Protein AF-0000000065976411 (afdb_homodimer)

Sequence (326 aa):
ATLPPTMEDLDIRQVAGTWHSMAMAASDISLLDSETAPLRVYVQELRPTPRDNLEIILRKRENHACIEGNIMAQRTEDPAVFMVDYQGEKKISVLDTDYTHYMFFCMEAPAPGTENGMMCQYLARTLKADNEVMEKFDRALQTLPVHIRIILDLTQGKEQCRVATLPPTMEDLDIRQVAGTWHSMAMAASDISLLDSETAPLRVYVQELRPTPRDNLEIILRKRENHACIEGNIMAQRTEDPAVFMVDYQGEKKISVLDTDYTHYMFFCMEAPAPGTENGMMCQYLARTLKADNEVMEKFDRALQTLPVHIRIILDLTQGKEQCRV

Secondary structure (DSSP, 8-state):
---S---TT--GGGG-EE-EEEEEEES-GGGTSSTTSGGGEEEEEEEE-TTS-EEEEEEEEETTEEEEEEEEEEE-SSTTEEEEESSSEEEEEEEEE-SSSEEEEEEEEEETTEEEEEEEEEEESSS---HHHHHHHHHHHHTSSS---EEEE-SSS--TT--/---S---TT--TTTT-EE-EEEEEEES-GGGGSSTTSGGGEEEEEEEE-TTS-EEEEEEEEETTEEEEEEEEEEE-SSTTEEEEESSSEEEEEEEEE-SSSEEEEEEEEEETTEEEEEEEEEEESSS---HHHHHHHHHHHHTSSS---EEEE-SSS--TT--

Structure (mmCIF, N/CA/C/O backbone):
data_AF-0000000065976411-model_v1
#
loop_
_entity.id
_entity.type
_entity.pdbx_description
1 polymer Beta-lactoglobulin-2
#
loop_
_atom_site.group_PDB
_atom_site.id
_atom_site.type_symbol
_atom_site.label_atom_id
_atom_site.label_alt_id
_atom_site.label_comp_id
_atom_site.label_asym_id
_atom_site.label_entity_id
_atom_site.label_seq_id
_atom_site.pdbx_PDB_ins_code
_atom_site.Cartn_x
_atom_site.Cartn_y
_atom_site.Cartn_z
_atom_site.occupancy
_atom_site.B_iso_or_equiv
_atom_site.auth_seq_id
_atom_site.auth_comp_id
_atom_site.auth_asym_id
_atom_site.auth_atom_id
_atom_site.pdbx_PDB_model_num
ATOM 1 N N . ALA A 1 1 ? -18.391 -9.953 -9.391 1 27.97 1 ALA A N 1
ATOM 2 C CA . ALA A 1 1 ? -17.891 -10.039 -10.758 1 27.97 1 ALA A CA 1
ATOM 3 C C . ALA A 1 1 ? -16.781 -11.086 -10.867 1 27.97 1 ALA A C 1
ATOM 5 O O . ALA A 1 1 ? -15.914 -11.18 -10 1 27.97 1 ALA A O 1
ATOM 6 N N . THR A 1 2 ? -16.828 -12.164 -11.594 1 35.62 2 THR A N 1
ATOM 7 C CA . THR A 1 2 ? -15.82 -13.172 -11.883 1 35.62 2 THR A CA 1
ATOM 8 C C . THR A 1 2 ? -14.578 -12.531 -12.5 1 35.62 2 THR A C 1
ATOM 10 O O . THR A 1 2 ? -14.688 -11.578 -13.266 1 35.62 2 THR A O 1
ATOM 13 N N . LEU A 1 3 ? -13.344 -12.734 -11.953 1 43.91 3 LEU A N 1
ATOM 14 C CA . LEU A 1 3 ? -12.07 -12.289 -12.508 1 43.91 3 LEU A CA 1
ATOM 15 C C . LEU A 1 3 ? -12.062 -12.43 -14.023 1 43.91 3 LEU A C 1
ATOM 17 O O . LEU A 1 3 ? -12.602 -13.398 -14.57 1 43.91 3 LEU A O 1
ATOM 21 N N . PRO A 1 4 ? -12.07 -11.445 -14.695 1 45.75 4 PRO A N 1
ATOM 22 C CA . PRO A 1 4 ? -12 -11.609 -16.156 1 45.75 4 PRO A CA 1
ATOM 23 C C . PRO A 1 4 ? -11.242 -12.867 -16.578 1 45.75 4 PRO A C 1
ATOM 25 O O . PRO A 1 4 ? -10.391 -13.352 -15.828 1 45.75 4 PRO A O 1
ATOM 28 N N . PRO A 1 5 ? -11.75 -13.516 -17.5 1 50.19 5 PRO A N 1
ATOM 29 C CA . PRO A 1 5 ? -11.289 -14.82 -17.969 1 50.19 5 PRO A CA 1
ATOM 30 C C . PRO A 1 5 ? -9.766 -14.906 -18.062 1 50.19 5 PRO A C 1
ATOM 32 O O . PRO A 1 5 ? -9.117 -13.984 -18.562 1 50.19 5 PRO A O 1
ATOM 35 N N . THR A 1 6 ? -9.164 -15.641 -16.984 1 54.12 6 THR A N 1
ATOM 36 C CA . THR A 1 6 ? -7.836 -16.234 -16.906 1 54.12 6 THR A CA 1
ATOM 37 C C . THR A 1 6 ? -7.375 -16.688 -18.281 1 54.12 6 THR A C 1
ATOM 39 O O . THR A 1 6 ? -8.195 -16.984 -19.156 1 54.12 6 THR A O 1
ATOM 42 N N . MET A 1 7 ? -6.258 -16.484 -18.5 1 65.75 7 MET A N 1
ATOM 43 C CA . MET A 1 7 ? -5.691 -16.938 -19.766 1 65.75 7 MET A CA 1
ATOM 44 C C . MET A 1 7 ? -6.168 -18.344 -20.094 1 65.75 7 MET A C 1
ATOM 46 O O . MET A 1 7 ? -6.094 -19.25 -19.266 1 65.75 7 MET A O 1
ATOM 50 N N . GLU A 1 8 ? -7.184 -18.594 -20.875 1 66 8 GLU A N 1
ATOM 51 C CA . GLU A 1 8 ? -7.863 -19.828 -21.25 1 66 8 GLU A CA 1
ATOM 52 C C . GLU A 1 8 ? -6.867 -20.953 -21.484 1 66 8 GLU A C 1
ATOM 54 O O . GLU A 1 8 ? -7.172 -22.125 -21.234 1 66 8 GLU A O 1
ATOM 59 N N . ASP A 1 9 ? -5.629 -20.688 -21.719 1 83.12 9 ASP A N 1
ATOM 60 C CA . ASP A 1 9 ? -4.762 -21.812 -22.062 1 83.12 9 ASP A CA 1
ATOM 61 C C . ASP A 1 9 ? -3.355 -21.625 -21.5 1 83.12 9 ASP A C 1
ATOM 63 O O . ASP A 1 9 ? -2.369 -21.703 -22.234 1 83.12 9 ASP A O 1
ATOM 67 N N . LEU A 1 10 ? -3.369 -21.625 -20.156 1 90.62 10 LEU A N 1
ATOM 68 C CA . LEU A 1 10 ? -2.068 -21.453 -19.531 1 90.62 10 LEU A CA 1
ATOM 69 C C . LEU A 1 10 ? -1.207 -22.688 -19.688 1 90.62 10 LEU A C 1
ATOM 71 O O . LEU A 1 10 ? -1.667 -23.812 -19.422 1 90.62 10 LEU A O 1
ATOM 75 N N . ASP A 1 11 ? -0.04 -22.609 -20.219 1 93 11 ASP A N 1
ATOM 76 C CA . ASP A 1 11 ? 0.965 -23.656 -20.266 1 93 11 ASP A CA 1
ATOM 77 C C . ASP A 1 11 ? 1.881 -23.594 -19.047 1 93 11 ASP A C 1
ATOM 79 O O . ASP A 1 11 ? 2.811 -22.781 -19 1 93 11 ASP A O 1
ATOM 83 N N . ILE A 1 12 ? 1.707 -24.438 -18.062 1 92.25 12 ILE A N 1
ATOM 84 C CA . ILE A 1 12 ? 2.385 -24.375 -16.781 1 92.25 12 ILE A CA 1
ATOM 85 C C . ILE A 1 12 ? 3.877 -24.641 -16.969 1 92.25 12 ILE A C 1
ATOM 87 O O . ILE A 1 12 ? 4.695 -24.219 -16.141 1 92.25 12 ILE A O 1
ATOM 91 N N . ARG A 1 13 ? 4.242 -25.359 -18.062 1 93.94 13 ARG A N 1
ATOM 92 C CA . ARG A 1 13 ? 5.656 -25.625 -18.328 1 93.94 13 ARG A CA 1
ATOM 93 C C . ARG A 1 13 ? 6.398 -24.328 -18.672 1 93.94 13 ARG A C 1
ATOM 95 O O . ARG A 1 13 ? 7.582 -24.188 -18.359 1 93.94 13 ARG A O 1
ATOM 102 N N . GLN A 1 14 ? 5.695 -23.422 -19.219 1 95.19 14 GLN A N 1
ATOM 103 C CA . GLN A 1 14 ? 6.328 -22.188 -19.672 1 95.19 14 GLN A CA 1
ATOM 104 C C . GLN A 1 14 ? 6.516 -21.203 -18.516 1 95.19 14 GLN A C 1
ATOM 106 O O . GLN A 1 14 ? 7.281 -20.234 -18.625 1 95.19 14 GLN A O 1
ATOM 111 N N . VAL A 1 15 ? 5.816 -21.391 -17.422 1 95.44 15 VAL A N 1
ATOM 112 C CA . VAL A 1 15 ? 5.961 -20.453 -16.312 1 95.44 15 VAL A CA 1
ATOM 113 C C . VAL A 1 15 ? 7.062 -20.938 -15.375 1 95.44 15 VAL A C 1
ATOM 115 O O . VAL A 1 15 ? 7.422 -20.234 -14.422 1 95.44 15 VAL A O 1
ATOM 118 N N . ALA A 1 16 ? 7.598 -22.031 -15.672 1 97.19 16 ALA A N 1
ATOM 119 C CA . ALA A 1 16 ? 8.648 -22.594 -14.828 1 97.19 16 ALA A CA 1
ATOM 120 C C . ALA A 1 16 ? 9.859 -21.672 -14.758 1 97.19 16 ALA A C 1
ATOM 122 O O . ALA A 1 16 ? 10.219 -21.031 -15.758 1 97.19 16 ALA A O 1
ATOM 123 N N . GLY A 1 17 ? 10.539 -21.734 -13.555 1 97.5 17 GLY A N 1
ATOM 124 C CA . GLY A 1 17 ? 11.805 -21.031 -13.414 1 97.5 17 GLY A CA 1
ATOM 125 C C . GLY A 1 17 ? 11.727 -19.859 -12.438 1 97.5 17 GLY A C 1
ATOM 126 O O . GLY A 1 17 ? 10.82 -19.812 -11.594 1 97.5 17 GLY A O 1
ATOM 127 N N . THR A 1 18 ? 12.719 -19.016 -12.508 1 97.25 18 THR A N 1
ATOM 128 C CA . THR A 1 18 ? 12.906 -17.938 -11.547 1 97.25 18 THR A CA 1
ATOM 129 C C . THR A 1 18 ? 12.016 -16.75 -11.898 1 97.25 18 THR A C 1
ATOM 131 O O . THR A 1 18 ? 11.883 -16.391 -13.07 1 97.25 18 THR A O 1
ATOM 134 N N . TRP A 1 19 ? 11.438 -16.219 -10.914 1 97.12 19 TRP A N 1
ATOM 135 C CA . TRP A 1 19 ? 10.641 -14.992 -11.023 1 97.12 19 TRP A CA 1
ATOM 136 C C . TRP A 1 19 ? 11 -14.016 -9.906 1 97.12 19 TRP A C 1
ATOM 138 O O . TRP A 1 19 ? 11.625 -14.391 -8.914 1 97.12 19 TRP A O 1
ATOM 148 N N . HIS A 1 20 ? 10.625 -12.75 -10.125 1 95.88 20 HIS A N 1
ATOM 149 C CA . HIS A 1 20 ? 10.812 -11.695 -9.141 1 95.88 20 HIS A CA 1
ATOM 150 C C . HIS A 1 20 ? 9.531 -10.891 -8.938 1 95.88 20 HIS A C 1
ATOM 152 O O . HIS A 1 20 ? 8.906 -10.469 -9.914 1 95.88 20 HIS A O 1
ATOM 158 N N . SER A 1 21 ? 9.18 -10.711 -7.688 1 95.88 21 SER A N 1
ATOM 159 C CA . SER A 1 21 ? 8.016 -9.883 -7.391 1 95.88 21 SER A CA 1
ATOM 160 C C . SER A 1 21 ? 8.32 -8.406 -7.617 1 95.88 21 SER A C 1
ATOM 162 O O . SER A 1 21 ? 9.203 -7.836 -6.965 1 95.88 21 SER A O 1
ATOM 164 N N . MET A 1 22 ? 7.551 -7.789 -8.539 1 95.56 22 MET A N 1
ATOM 165 C CA . MET A 1 22 ? 7.852 -6.41 -8.914 1 95.56 22 MET A CA 1
ATOM 166 C C . MET A 1 22 ? 6.801 -5.453 -8.352 1 95.56 22 MET A C 1
ATOM 168 O O . MET A 1 22 ? 7.055 -4.254 -8.219 1 95.56 22 MET A O 1
ATOM 172 N N . ALA A 1 23 ? 5.633 -5.93 -8.109 1 95.69 23 ALA A N 1
ATOM 173 C CA . ALA A 1 23 ? 4.551 -5.156 -7.508 1 95.69 23 ALA A CA 1
ATOM 174 C C . ALA A 1 23 ? 3.541 -6.074 -6.82 1 95.69 23 ALA A C 1
ATOM 176 O O . ALA A 1 23 ? 3.439 -7.258 -7.152 1 95.69 23 ALA A O 1
ATOM 177 N N . MET A 1 24 ? 2.787 -5.559 -5.863 1 96.38 24 MET A N 1
ATOM 178 C CA . MET A 1 24 ? 1.698 -6.258 -5.188 1 96.38 24 MET A CA 1
ATOM 179 C C . MET A 1 24 ? 0.491 -5.348 -5.008 1 96.38 24 MET A C 1
ATOM 181 O O . MET A 1 24 ? 0.621 -4.121 -5.051 1 96.38 24 MET A O 1
ATOM 185 N N . ALA A 1 25 ? -0.601 -5.961 -4.895 1 95.75 25 ALA A N 1
ATOM 186 C CA . ALA A 1 25 ? -1.847 -5.234 -4.66 1 95.75 25 ALA A CA 1
ATOM 187 C C . ALA A 1 25 ? -2.801 -6.047 -3.791 1 95.75 25 ALA A C 1
ATOM 189 O O . ALA A 1 25 ? -2.754 -7.281 -3.789 1 95.75 25 ALA A O 1
ATOM 190 N N . ALA A 1 26 ? -3.619 -5.371 -3.023 1 93.94 26 ALA A N 1
ATOM 191 C CA . ALA A 1 26 ? -4.57 -6.082 -2.172 1 93.94 26 ALA A CA 1
ATOM 192 C C . ALA A 1 26 ? -5.84 -5.262 -1.964 1 93.94 26 ALA A C 1
ATOM 194 O O . ALA A 1 26 ? -5.828 -4.035 -2.121 1 93.94 26 ALA A O 1
ATOM 195 N N . SER A 1 27 ? -6.828 -6.008 -1.59 1 91.56 27 SER A N 1
ATOM 196 C CA . SER A 1 27 ? -8.133 -5.379 -1.409 1 91.56 27 SER A CA 1
ATOM 197 C C . SER A 1 27 ? -8.297 -4.844 0.008 1 91.56 27 SER A C 1
ATOM 199 O O . SER A 1 27 ? -9.219 -4.074 0.284 1 91.56 27 SER A O 1
ATOM 201 N N . ASP A 1 28 ? -7.387 -5.285 0.859 1 89.12 28 ASP A N 1
ATOM 202 C CA . ASP A 1 28 ? -7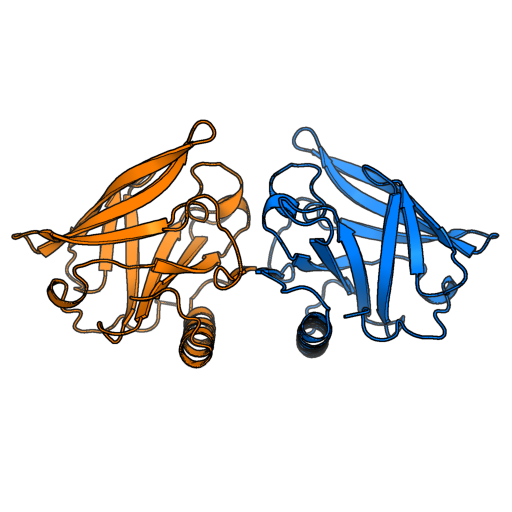.535 -4.871 2.252 1 89.12 28 ASP A CA 1
ATOM 203 C C . ASP A 1 28 ? -6.176 -4.793 2.947 1 89.12 28 ASP A C 1
ATOM 205 O O . ASP A 1 28 ? -5.297 -5.621 2.699 1 89.12 28 ASP A O 1
ATOM 209 N N . ILE A 1 29 ? -6.02 -3.902 3.838 1 86 29 ILE A N 1
ATOM 210 C CA . ILE A 1 29 ? -4.758 -3.633 4.52 1 86 29 ILE A CA 1
ATOM 211 C C . ILE A 1 29 ? -4.422 -4.789 5.457 1 86 29 ILE A C 1
ATOM 213 O O . ILE A 1 29 ? -3.262 -4.98 5.828 1 86 29 ILE A O 1
ATOM 217 N N . SER A 1 30 ? -5.434 -5.547 5.93 1 84.56 30 SER A N 1
ATOM 218 C CA . SER A 1 30 ? -5.199 -6.684 6.809 1 84.56 30 SER A CA 1
ATOM 219 C C . SER A 1 30 ? -4.312 -7.73 6.141 1 84.56 30 SER A C 1
ATOM 221 O O . SER A 1 30 ? -3.709 -8.562 6.816 1 84.56 30 SER A O 1
ATOM 223 N N . LEU A 1 31 ? -4.211 -7.645 4.863 1 88.31 31 LEU A N 1
ATOM 224 C CA . LEU A 1 31 ? -3.4 -8.594 4.117 1 88.31 31 LEU A CA 1
ATOM 225 C C . LEU A 1 31 ? -1.931 -8.188 4.133 1 88.31 31 LEU A C 1
ATOM 227 O O . LEU A 1 31 ? -1.103 -8.805 3.459 1 88.31 31 LEU A O 1
ATOM 231 N N . LEU A 1 32 ? -1.618 -7.238 4.984 1 86.56 32 LEU A N 1
ATOM 232 C CA . LEU A 1 32 ? -0.251 -6.754 5.141 1 86.56 32 LEU A CA 1
ATOM 233 C C . LEU A 1 32 ? 0.144 -6.703 6.613 1 86.56 32 LEU A C 1
ATOM 235 O O . LEU A 1 32 ? 1.322 -6.543 6.938 1 86.56 32 LEU A O 1
ATOM 239 N N . ASP A 1 33 ? -0.704 -6.938 7.531 1 82.5 33 ASP A N 1
ATOM 240 C CA . ASP A 1 33 ? -0.549 -6.582 8.938 1 82.5 33 ASP A CA 1
ATOM 241 C C . ASP A 1 33 ? 0.368 -7.57 9.656 1 82.5 33 ASP A C 1
ATOM 243 O O . ASP A 1 33 ? 1.08 -7.195 10.594 1 82.5 33 ASP A O 1
ATOM 247 N N . SER A 1 34 ? 0.34 -8.727 9.273 1 80.19 34 SER A N 1
ATOM 248 C CA . SER A 1 34 ? 1.148 -9.711 9.992 1 80.19 34 SER A CA 1
ATOM 249 C C . SER A 1 34 ? 2.363 -10.133 9.172 1 80.19 34 SER A C 1
ATOM 251 O O . SER A 1 34 ? 2.389 -9.945 7.949 1 80.19 34 SER A O 1
ATOM 253 N N . GLU A 1 35 ? 3.281 -10.625 9.836 1 77.31 35 GLU A N 1
ATOM 254 C CA . GLU A 1 35 ? 4.496 -11.086 9.18 1 77.31 35 GLU A CA 1
ATOM 255 C C . GLU A 1 35 ? 4.195 -12.203 8.18 1 77.31 35 GLU A C 1
ATOM 257 O O . GLU A 1 35 ? 4.953 -12.422 7.238 1 77.31 35 GLU A O 1
ATOM 262 N N . THR A 1 36 ? 3.068 -12.867 8.43 1 78.44 36 THR A N 1
ATOM 263 C CA . THR A 1 36 ? 2.736 -14.008 7.578 1 78.44 36 THR A CA 1
ATOM 264 C C . THR A 1 36 ? 1.662 -13.625 6.566 1 78.44 36 THR A C 1
ATOM 266 O O . THR A 1 36 ? 1.087 -14.492 5.906 1 78.44 36 THR A O 1
ATOM 269 N N . ALA A 1 37 ? 1.457 -12.328 6.52 1 86.25 37 ALA A N 1
ATOM 270 C CA . ALA A 1 37 ? 0.408 -11.852 5.625 1 86.25 37 ALA A CA 1
ATOM 271 C C . ALA A 1 37 ? 0.8 -12.047 4.164 1 86.25 37 ALA A C 1
ATOM 273 O O . ALA A 1 37 ? 1.986 -12.039 3.828 1 86.25 37 ALA A O 1
ATOM 274 N N . PRO A 1 38 ? -0.183 -12.188 3.275 1 88.19 38 PRO A N 1
ATOM 275 C CA . PRO A 1 38 ? 0.049 -12.516 1.867 1 88.19 38 PRO A CA 1
ATOM 276 C C . PRO A 1 38 ? 0.9 -11.469 1.15 1 88.19 38 PRO A C 1
ATOM 278 O O . PRO A 1 38 ? 1.613 -11.797 0.198 1 88.19 38 PRO A O 1
ATOM 281 N N . LEU A 1 39 ? 0.868 -10.234 1.616 1 90.69 39 LEU A N 1
ATOM 282 C CA . LEU A 1 39 ? 1.61 -9.172 0.947 1 90.69 39 LEU A CA 1
ATOM 283 C C . LEU A 1 39 ? 3.062 -9.141 1.412 1 90.69 39 LEU A C 1
ATOM 285 O O . LEU A 1 39 ? 3.832 -8.266 1.01 1 90.69 39 LEU A O 1
ATOM 289 N N . ARG A 1 40 ? 3.391 -10.125 2.211 1 88.56 40 ARG A N 1
ATOM 290 C CA . ARG A 1 40 ? 4.758 -10.172 2.721 1 88.56 40 ARG A CA 1
ATOM 291 C C . ARG A 1 40 ? 5.492 -11.398 2.195 1 88.56 40 ARG A C 1
ATOM 293 O O . ARG A 1 40 ? 6.523 -11.789 2.744 1 88.56 40 ARG A O 1
ATOM 300 N N . VAL A 1 41 ? 4.902 -11.992 1.206 1 91 41 VAL A N 1
ATOM 301 C CA . VAL A 1 41 ? 5.516 -13.164 0.593 1 91 41 VAL A CA 1
ATOM 302 C C . VAL A 1 41 ? 5.93 -12.844 -0.841 1 91 41 VAL A C 1
ATOM 304 O O . VAL A 1 41 ? 5.176 -12.211 -1.585 1 91 41 VAL A O 1
ATOM 307 N N . TYR A 1 42 ? 7.129 -13.344 -1.181 1 94.25 42 TYR A N 1
ATOM 308 C CA . TYR A 1 42 ? 7.672 -13.062 -2.506 1 94.25 42 TYR A CA 1
ATOM 309 C C . TYR A 1 42 ? 7.941 -14.352 -3.27 1 94.25 42 TYR A C 1
ATOM 311 O O . TYR A 1 42 ? 8.602 -15.258 -2.756 1 94.25 42 TYR A O 1
ATOM 319 N N . VAL A 1 43 ? 7.457 -14.383 -4.469 1 95.94 43 VAL A N 1
ATOM 320 C CA . VAL A 1 43 ? 7.684 -15.562 -5.293 1 95.94 43 VAL A CA 1
ATOM 321 C C . VAL A 1 43 ? 9.109 -15.547 -5.836 1 95.94 43 VAL A C 1
ATOM 323 O O . VAL A 1 43 ? 9.594 -14.516 -6.309 1 95.94 43 VAL A O 1
ATOM 326 N N . GLN A 1 44 ? 9.75 -16.688 -5.75 1 96.56 44 GLN A N 1
ATOM 327 C CA . GLN A 1 44 ? 11.125 -16.812 -6.215 1 96.56 44 GLN A CA 1
ATOM 328 C C . GLN A 1 44 ? 11.219 -17.734 -7.426 1 96.56 44 GLN A C 1
ATOM 330 O O . GLN A 1 44 ? 12.016 -17.5 -8.336 1 96.56 44 GLN A O 1
ATOM 335 N N . GLU A 1 45 ? 10.422 -18.75 -7.34 1 97.81 45 GLU A N 1
ATOM 336 C CA . GLU A 1 45 ? 10.508 -19.75 -8.398 1 97.81 45 GLU A CA 1
ATOM 337 C C . GLU A 1 45 ? 9.219 -20.547 -8.516 1 97.81 45 GLU A C 1
ATOM 339 O O . GLU A 1 45 ? 8.57 -20.844 -7.504 1 97.81 45 GLU A O 1
ATOM 344 N N . LEU A 1 46 ? 8.883 -20.906 -9.727 1 97.81 46 LEU A N 1
ATOM 345 C CA . LEU A 1 46 ? 7.766 -21.797 -10 1 97.81 46 LEU A CA 1
ATOM 346 C C . LEU A 1 46 ? 8.25 -23.125 -10.594 1 97.81 46 LEU A C 1
ATOM 348 O O . LEU A 1 46 ? 9.016 -23.125 -11.562 1 97.81 46 LEU A O 1
ATOM 352 N N . ARG A 1 47 ? 7.789 -24.219 -10.008 1 97.62 47 ARG A N 1
ATOM 353 C CA . ARG A 1 47 ? 8.211 -25.547 -10.43 1 97.62 47 ARG A CA 1
ATOM 354 C C . ARG A 1 47 ? 7.004 -26.422 -10.75 1 97.62 47 ARG A C 1
ATOM 356 O O . ARG A 1 47 ? 6.367 -26.969 -9.844 1 97.62 47 ARG A O 1
ATOM 363 N N . PRO A 1 48 ? 6.715 -26.594 -12.016 1 96.62 48 PRO A N 1
ATOM 364 C CA . PRO A 1 48 ? 5.652 -27.531 -12.367 1 96.62 48 PRO A CA 1
ATOM 365 C C . PRO A 1 48 ? 5.996 -28.984 -12 1 96.62 48 PRO A C 1
ATOM 367 O O . PRO A 1 48 ? 7.16 -29.375 -12.094 1 96.62 48 PRO A O 1
ATOM 370 N N . THR A 1 49 ? 4.969 -29.672 -11.578 1 95.56 49 THR A N 1
ATOM 371 C CA . THR A 1 49 ? 5.156 -31.094 -11.266 1 95.56 49 THR A CA 1
ATOM 372 C C . THR A 1 49 ? 4.648 -31.969 -12.414 1 95.56 49 THR A C 1
ATOM 374 O O . THR A 1 49 ? 3.918 -31.484 -13.281 1 95.56 49 THR A O 1
ATOM 377 N N . PRO A 1 50 ? 5.016 -33.281 -12.445 1 93.25 50 PRO A N 1
ATOM 378 C CA . PRO A 1 50 ? 4.527 -34.188 -13.484 1 93.25 50 PRO A CA 1
ATOM 379 C C . PRO A 1 50 ? 3.006 -34.312 -13.5 1 93.25 50 PRO A C 1
ATOM 381 O O . PRO A 1 50 ? 2.418 -34.625 -14.539 1 93.25 50 PRO A O 1
ATOM 384 N N . ARG A 1 51 ? 2.268 -34.094 -12.406 1 93.44 51 ARG A N 1
ATOM 385 C CA . ARG A 1 51 ? 0.814 -34.188 -12.328 1 93.44 51 ARG A CA 1
ATOM 386 C C . ARG A 1 51 ? 0.165 -32.812 -12.633 1 93.44 51 ARG A C 1
ATOM 388 O O . ARG A 1 51 ? -1 -32.594 -12.289 1 93.44 51 ARG A O 1
ATOM 395 N N . ASP A 1 52 ? 0.953 -31.797 -13.133 1 91.5 52 ASP A N 1
ATOM 396 C CA . ASP A 1 52 ? 0.519 -30.469 -13.594 1 91.5 52 ASP A CA 1
ATOM 397 C C . ASP A 1 52 ? 0.126 -29.578 -12.414 1 91.5 52 ASP A C 1
ATOM 399 O O . ASP A 1 52 ? -0.676 -28.656 -12.57 1 91.5 52 ASP A O 1
ATOM 403 N N . ASN A 1 53 ? 0.64 -29.969 -11.242 1 95.31 53 ASN A N 1
ATOM 404 C CA . ASN A 1 53 ? 0.622 -29.016 -10.133 1 95.31 53 ASN A CA 1
ATOM 405 C C . ASN A 1 53 ? 1.76 -28 -10.242 1 95.31 53 ASN A C 1
ATOM 407 O O . ASN A 1 53 ? 2.609 -28.109 -11.133 1 95.31 53 ASN A O 1
ATOM 411 N N . LEU A 1 54 ? 1.667 -27.016 -9.414 1 96.19 54 LEU A N 1
ATOM 412 C CA . LEU A 1 54 ? 2.691 -25.969 -9.422 1 96.19 54 LEU A CA 1
ATOM 413 C C . LEU A 1 54 ? 3.268 -25.766 -8.023 1 96.19 54 LEU A C 1
ATOM 415 O O . LEU A 1 54 ? 2.578 -25.281 -7.129 1 96.19 54 LEU A O 1
ATOM 419 N N . GLU A 1 55 ? 4.5 -26.188 -7.848 1 96.75 55 GLU A N 1
ATOM 420 C CA . GLU A 1 55 ? 5.211 -25.844 -6.617 1 96.75 55 GLU A CA 1
ATOM 421 C C . GLU A 1 55 ? 5.734 -24.422 -6.656 1 96.75 55 GLU A C 1
ATOM 423 O O . GLU A 1 55 ? 6.461 -24.047 -7.574 1 96.75 55 GLU A O 1
ATOM 428 N N . ILE A 1 56 ? 5.406 -23.656 -5.664 1 96.81 56 ILE A N 1
ATOM 429 C CA . ILE A 1 56 ? 5.809 -22.25 -5.574 1 96.81 56 ILE A CA 1
ATOM 430 C C . ILE A 1 56 ? 6.867 -22.094 -4.488 1 96.81 56 ILE A C 1
ATOM 432 O O . ILE A 1 56 ? 6.594 -22.312 -3.307 1 96.81 56 ILE A O 1
ATOM 436 N N . ILE A 1 57 ? 8.016 -21.719 -4.941 1 96.88 57 ILE A N 1
ATOM 437 C CA . ILE A 1 57 ? 9.086 -21.391 -3.998 1 96.88 57 ILE A CA 1
ATOM 438 C C . ILE A 1 57 ? 9.023 -19.891 -3.658 1 96.88 57 ILE A C 1
ATOM 440 O O . ILE A 1 57 ? 9.031 -19.047 -4.551 1 96.88 57 ILE A O 1
ATOM 444 N N . LEU A 1 58 ? 8.938 -19.641 -2.395 1 94.12 58 LEU A N 1
ATOM 445 C CA . LEU A 1 58 ? 8.758 -18.25 -2.016 1 94.12 58 LEU A CA 1
ATOM 446 C C . LEU A 1 58 ? 9.656 -17.875 -0.838 1 94.12 58 LEU A C 1
ATOM 448 O O . LEU A 1 58 ? 10.242 -18.766 -0.202 1 94.12 58 LEU A O 1
ATOM 452 N N . ARG A 1 59 ? 9.789 -16.594 -0.672 1 93.44 59 ARG A N 1
ATOM 453 C CA . ARG A 1 59 ? 10.523 -16.047 0.462 1 93.44 59 ARG A CA 1
ATOM 454 C C . ARG A 1 59 ? 9.617 -15.18 1.331 1 93.44 59 ARG A C 1
ATOM 456 O O . ARG A 1 59 ? 8.75 -14.461 0.817 1 93.44 59 ARG A O 1
ATOM 463 N N . LYS A 1 60 ? 9.82 -15.266 2.562 1 90.56 60 LYS A N 1
ATOM 464 C CA . LYS A 1 60 ? 9.07 -14.469 3.529 1 90.56 60 LYS A CA 1
ATOM 465 C C . LYS A 1 60 ? 9.93 -14.125 4.746 1 90.56 60 LYS A C 1
ATOM 467 O O . LYS A 1 60 ? 11 -14.703 4.934 1 90.56 60 LYS A O 1
ATOM 472 N N . ARG A 1 61 ? 9.492 -13.266 5.449 1 85.75 61 ARG A N 1
ATOM 473 C CA . ARG A 1 61 ? 10.156 -12.914 6.703 1 85.75 61 ARG A CA 1
ATOM 474 C C . ARG A 1 61 ? 9.562 -13.703 7.871 1 85.75 61 ARG A C 1
ATOM 476 O O . ARG A 1 61 ? 8.344 -13.797 8 1 85.75 61 ARG A O 1
ATOM 483 N N . GLU A 1 62 ? 10.422 -14.328 8.602 1 84.88 62 GLU A N 1
ATOM 484 C CA . GLU A 1 62 ? 10.062 -15.031 9.828 1 84.88 62 GLU A CA 1
ATOM 485 C C . GLU A 1 62 ? 11.141 -14.859 10.898 1 84.88 62 GLU A C 1
ATOM 487 O O . GLU A 1 62 ? 12.32 -15.117 10.648 1 84.88 62 GLU A O 1
ATOM 492 N N . ASN A 1 63 ? 10.68 -14.438 12.062 1 83.75 63 ASN A N 1
ATOM 493 C CA . ASN A 1 63 ? 11.578 -14.227 13.188 1 83.75 63 ASN A CA 1
ATOM 494 C C . ASN A 1 63 ? 12.758 -13.336 12.805 1 83.75 63 ASN A C 1
ATOM 496 O O . ASN A 1 63 ? 13.914 -13.703 13.023 1 83.75 63 ASN A O 1
ATOM 500 N N . HIS A 1 64 ? 12.5 -12.336 12.039 1 79.5 64 HIS A N 1
ATOM 501 C CA . HIS A 1 64 ? 13.453 -11.289 11.68 1 79.5 64 HIS A CA 1
ATOM 502 C C . HIS A 1 64 ? 14.492 -11.805 10.695 1 79.5 64 HIS A C 1
ATOM 504 O O . HIS A 1 64 ? 15.594 -11.25 10.602 1 79.5 64 HIS A O 1
ATOM 510 N N . ALA A 1 65 ? 14.18 -12.875 10.031 1 86.94 65 ALA A N 1
ATOM 511 C CA . ALA A 1 65 ? 15.039 -13.391 8.977 1 86.94 65 ALA A CA 1
ATOM 512 C C . ALA A 1 65 ? 14.234 -13.719 7.719 1 86.94 65 ALA A C 1
ATOM 514 O O . ALA A 1 65 ? 13.039 -14 7.797 1 86.94 65 ALA A O 1
ATOM 515 N N . CYS A 1 66 ? 14.891 -13.586 6.648 1 90.06 66 CYS A N 1
ATOM 516 C CA . CYS A 1 66 ? 14.266 -14.008 5.398 1 90.06 66 CYS A CA 1
ATOM 517 C C . CYS A 1 66 ? 14.453 -15.508 5.18 1 90.06 66 CYS A C 1
ATOM 519 O O . CYS A 1 66 ? 15.578 -15.992 5.113 1 90.06 66 CYS A O 1
ATOM 521 N N . ILE A 1 67 ? 13.406 -16.203 5.051 1 92.81 67 ILE A N 1
ATOM 522 C CA . ILE A 1 67 ? 13.492 -17.641 4.871 1 92.81 67 ILE A CA 1
ATOM 523 C C . ILE A 1 67 ? 12.805 -18.047 3.568 1 92.81 67 ILE A C 1
ATOM 525 O O . ILE A 1 67 ? 11.953 -17.328 3.055 1 92.81 67 ILE A O 1
ATOM 529 N N . GLU A 1 68 ? 13.227 -19.188 3.131 1 93.38 68 GLU A N 1
ATOM 530 C CA . GLU A 1 68 ? 12.609 -19.781 1.946 1 93.38 68 GLU A CA 1
ATOM 531 C C . GLU A 1 68 ? 11.523 -20.781 2.332 1 93.38 68 GLU A C 1
ATOM 533 O O . GLU A 1 68 ? 11.688 -21.547 3.287 1 93.38 68 GLU A O 1
ATOM 538 N N . GLY A 1 69 ? 10.469 -20.719 1.669 1 92 69 GLY A N 1
ATOM 539 C CA . GLY A 1 69 ? 9.383 -21.672 1.835 1 92 69 GLY A CA 1
ATOM 540 C C . GLY A 1 69 ? 8.797 -22.141 0.519 1 92 69 GLY A C 1
ATOM 541 O O . GLY A 1 69 ? 9.281 -21.766 -0.552 1 92 69 GLY A O 1
ATOM 542 N N . ASN A 1 70 ? 7.91 -23.125 0.645 1 93.75 70 ASN A N 1
ATOM 543 C CA . ASN A 1 70 ? 7.227 -23.609 -0.552 1 93.75 70 ASN A CA 1
ATOM 544 C C . ASN A 1 70 ? 5.75 -23.891 -0.283 1 93.75 70 ASN A C 1
ATOM 546 O O . ASN A 1 70 ? 5.375 -24.234 0.836 1 93.75 70 ASN A O 1
ATOM 550 N N . ILE A 1 71 ? 5.016 -23.656 -1.277 1 93.69 71 ILE A N 1
ATOM 551 C CA . ILE A 1 71 ? 3.592 -23.984 -1.268 1 93.69 71 ILE A CA 1
ATOM 552 C C . ILE A 1 71 ? 3.227 -24.734 -2.539 1 93.69 71 ILE A C 1
ATOM 554 O O . ILE A 1 71 ? 3.75 -24.453 -3.615 1 93.69 71 ILE A O 1
ATOM 558 N N . MET A 1 72 ? 2.34 -25.75 -2.359 1 96.25 72 MET A N 1
ATOM 559 C CA . MET A 1 72 ? 1.889 -26.531 -3.512 1 96.25 72 MET A CA 1
ATOM 560 C C . MET A 1 72 ? 0.544 -26.016 -4.02 1 96.25 72 MET A C 1
ATOM 562 O O . MET A 1 72 ? -0.429 -25.969 -3.266 1 96.25 72 MET A O 1
ATOM 566 N N . ALA A 1 73 ? 0.511 -25.594 -5.246 1 96.19 73 ALA A N 1
ATOM 567 C CA . ALA A 1 73 ? -0.718 -25.203 -5.934 1 96.19 73 ALA A CA 1
ATOM 568 C C . ALA A 1 73 ? -1.243 -26.344 -6.805 1 96.19 73 ALA A C 1
ATOM 570 O O . ALA A 1 73 ? -0.623 -26.703 -7.812 1 96.19 73 ALA A O 1
ATOM 571 N N . GLN A 1 74 ? -2.402 -26.812 -6.48 1 96.81 74 GLN A N 1
ATOM 572 C CA . GLN A 1 74 ? -2.986 -27.953 -7.184 1 96.81 74 GLN A CA 1
ATOM 573 C C . GLN A 1 74 ? -3.793 -27.5 -8.398 1 96.81 74 GLN A C 1
ATOM 575 O O . GLN A 1 74 ? -4.598 -26.578 -8.297 1 96.81 74 GLN A O 1
ATOM 580 N N . ARG A 1 75 ? -3.602 -28.219 -9.438 1 94.5 75 ARG A N 1
ATOM 581 C CA . ARG A 1 75 ? -4.312 -27.891 -10.672 1 94.5 75 ARG A CA 1
ATOM 582 C C . ARG A 1 75 ? -5.816 -28.078 -10.5 1 94.5 75 ARG A C 1
ATOM 584 O O . ARG A 1 75 ? -6.262 -28.906 -9.711 1 94.5 75 ARG A O 1
ATOM 591 N N . THR A 1 76 ? -6.559 -27.281 -11.219 1 94.44 76 THR A N 1
ATOM 592 C CA . THR A 1 76 ? -8.008 -27.422 -11.32 1 94.44 76 THR A CA 1
ATOM 593 C C . THR A 1 76 ? -8.43 -27.688 -12.758 1 94.44 76 THR A C 1
ATOM 595 O O . THR A 1 76 ? -7.586 -27.953 -13.617 1 94.44 76 THR A O 1
ATOM 598 N N . GLU A 1 77 ? -9.758 -27.75 -12.969 1 91.81 77 GLU A N 1
ATOM 599 C CA . GLU A 1 77 ? -10.273 -27.922 -14.328 1 91.81 77 GLU A CA 1
ATOM 600 C C . GLU A 1 77 ? -9.867 -26.766 -15.219 1 91.81 77 GLU A C 1
ATOM 602 O O . GLU A 1 77 ? -9.719 -26.922 -16.438 1 91.81 77 GLU A O 1
ATOM 607 N N . ASP A 1 78 ? -9.766 -25.641 -14.633 1 91.75 78 ASP A N 1
ATOM 608 C CA . ASP A 1 78 ? -9.258 -24.453 -15.32 1 91.75 78 ASP A CA 1
ATOM 609 C C . ASP A 1 78 ? -7.738 -24.375 -15.227 1 91.75 78 ASP A C 1
ATOM 611 O O . ASP A 1 78 ? -7.184 -24.266 -14.133 1 91.75 78 ASP A O 1
ATOM 615 N N . PRO A 1 79 ? -7.035 -24.359 -16.359 1 90.75 79 PRO A N 1
ATOM 616 C CA . PRO A 1 79 ? -5.57 -24.406 -16.328 1 90.75 79 PRO A CA 1
ATOM 617 C C . PRO A 1 79 ? -4.953 -23.156 -15.711 1 90.75 79 PRO A C 1
ATOM 619 O O . PRO A 1 79 ? -3.775 -23.172 -15.344 1 90.75 79 PRO A O 1
ATOM 622 N N . ALA A 1 80 ? -5.668 -22.141 -15.594 1 92.56 80 ALA A N 1
ATOM 623 C CA . ALA A 1 80 ? -5.121 -20.891 -15.07 1 92.56 80 ALA A CA 1
ATOM 624 C C . ALA A 1 80 ? -5.461 -20.734 -13.594 1 92.56 80 ALA A C 1
ATOM 626 O O . ALA A 1 80 ? -5.16 -19.688 -12.992 1 92.56 80 ALA A O 1
ATOM 627 N N . VAL A 1 81 ? -6.164 -21.719 -13.07 1 94.5 81 VAL A N 1
ATOM 628 C CA . VAL A 1 81 ? -6.625 -21.625 -11.688 1 94.5 81 VAL A CA 1
ATOM 629 C C . VAL A 1 81 ? -6.066 -22.781 -10.883 1 94.5 81 VAL A C 1
ATOM 631 O O . VAL A 1 81 ? -6.098 -23.938 -11.328 1 94.5 81 VAL A O 1
ATOM 634 N N . PHE A 1 82 ? -5.555 -22.453 -9.727 1 95.5 82 PHE A N 1
ATOM 635 C CA . PHE A 1 82 ? -4.988 -23.453 -8.836 1 95.5 82 PHE A CA 1
ATOM 636 C C . PHE A 1 82 ? -5.598 -23.344 -7.441 1 95.5 82 PHE A C 1
ATOM 638 O O . PHE A 1 82 ? -6.117 -22.297 -7.066 1 95.5 82 PHE A O 1
ATOM 645 N N . MET A 1 83 ? -5.551 -24.438 -6.777 1 95.88 83 MET A N 1
ATOM 646 C CA . MET A 1 83 ? -5.934 -24.469 -5.367 1 95.88 83 MET A CA 1
ATOM 647 C C . MET A 1 83 ? -4.711 -24.656 -4.477 1 95.88 83 MET A C 1
ATOM 649 O O . MET A 1 83 ? -3.867 -25.516 -4.754 1 95.88 83 MET A O 1
ATOM 653 N N . VAL A 1 84 ? -4.664 -23.812 -3.48 1 93.62 84 VAL A N 1
ATOM 654 C CA . VAL A 1 84 ? -3.523 -23.922 -2.574 1 93.62 84 VAL A CA 1
ATOM 655 C C . VAL A 1 84 ? -4.016 -23.984 -1.131 1 93.62 84 VAL A C 1
ATOM 657 O O . VAL A 1 84 ? -5.078 -23.453 -0.804 1 93.62 84 VAL A O 1
ATOM 660 N N . ASP A 1 85 ? -3.189 -24.703 -0.362 1 87 85 ASP A N 1
ATOM 661 C CA . ASP A 1 85 ? -3.428 -24.672 1.078 1 87 85 ASP A CA 1
ATOM 662 C C . ASP A 1 85 ? -2.521 -23.656 1.761 1 87 85 ASP A C 1
ATOM 664 O O . ASP A 1 85 ? -1.366 -23.953 2.07 1 87 85 ASP A O 1
ATOM 668 N N . TYR A 1 86 ? -2.893 -22.5 1.946 1 82.06 86 TYR A N 1
ATOM 669 C CA . TYR A 1 86 ? -2.217 -21.375 2.58 1 82.06 86 TYR A CA 1
ATOM 670 C C . TYR A 1 86 ? -3.119 -20.703 3.611 1 82.06 86 TYR A C 1
ATOM 672 O O . TYR A 1 86 ? -3.857 -19.766 3.287 1 82.06 86 TYR A O 1
ATOM 680 N N . GLN A 1 87 ? -2.951 -21.094 4.848 1 79.06 87 GLN A N 1
ATOM 681 C CA . GLN A 1 87 ? -3.85 -20.609 5.895 1 79.06 87 GLN A CA 1
ATOM 682 C C . GLN A 1 87 ? -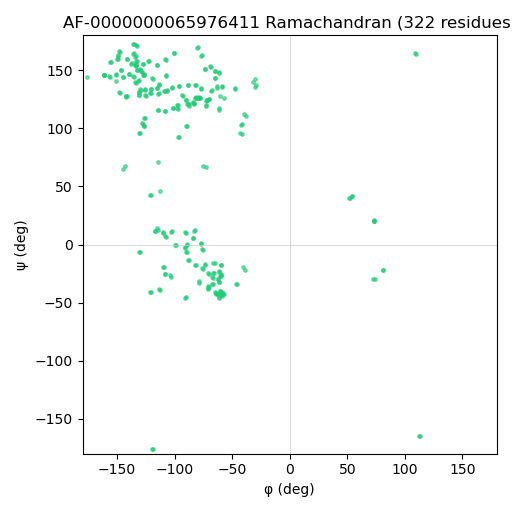5.309 -20.875 5.531 1 79.06 87 GLN A C 1
ATOM 684 O O . GLN A 1 87 ? -6.152 -19.984 5.633 1 79.06 87 GLN A O 1
ATOM 689 N N . GLY A 1 88 ? -5.547 -22.078 4.992 1 82.31 88 GLY A N 1
ATOM 690 C CA . GLY A 1 88 ? -6.82 -22.516 4.438 1 82.31 88 GLY A CA 1
ATOM 691 C C . GLY A 1 88 ? -6.801 -22.641 2.926 1 82.31 88 GLY A C 1
ATOM 692 O O . GLY A 1 88 ? -5.883 -22.141 2.27 1 82.31 88 GLY A O 1
ATOM 693 N N . GLU A 1 89 ? -7.762 -23.297 2.436 1 88.62 89 GLU A N 1
ATOM 694 C CA . GLU A 1 89 ? -7.82 -23.5 0.99 1 88.62 89 GLU A CA 1
ATOM 695 C C . GLU A 1 89 ? -8.133 -22.188 0.264 1 88.62 89 GLU A C 1
ATOM 697 O O . GLU A 1 89 ? -9.109 -21.516 0.588 1 88.62 89 GLU A O 1
ATOM 702 N N . LYS A 1 90 ? -7.234 -21.906 -0.663 1 89.88 90 LYS A N 1
ATOM 703 C CA . LYS A 1 90 ? -7.387 -20.672 -1.43 1 89.88 90 LYS A CA 1
ATOM 704 C C . LYS A 1 90 ? -7.195 -20.922 -2.922 1 89.88 90 LYS A C 1
ATOM 706 O O . LYS A 1 90 ? -6.531 -21.891 -3.314 1 89.88 90 LYS A O 1
ATOM 711 N N . LYS A 1 91 ? -7.785 -20.062 -3.586 1 93.25 91 LYS A N 1
ATOM 712 C CA . LYS A 1 91 ? -7.691 -20.125 -5.039 1 93.25 91 LYS A CA 1
ATOM 713 C C . LYS A 1 91 ? -6.703 -19.109 -5.582 1 93.25 91 LYS A C 1
ATOM 715 O O . LYS A 1 91 ? -6.695 -17.953 -5.141 1 93.25 91 LYS A O 1
ATOM 720 N N . ILE A 1 92 ? -5.883 -19.516 -6.48 1 95.06 92 ILE A N 1
ATOM 721 C CA . ILE A 1 92 ? -4.98 -18.641 -7.207 1 95.06 92 ILE A CA 1
ATOM 722 C C . ILE A 1 92 ? -5.348 -18.625 -8.688 1 95.06 92 ILE A C 1
ATOM 724 O O . ILE A 1 92 ? -5.578 -19.672 -9.281 1 95.06 92 ILE A O 1
ATOM 728 N N . SER A 1 93 ? -5.395 -17.516 -9.258 1 94.81 93 SER A N 1
ATOM 729 C CA . SER A 1 93 ? -5.691 -17.375 -10.68 1 94.81 93 SER A CA 1
ATOM 730 C C . SER A 1 93 ? -4.605 -16.562 -11.391 1 94.81 93 SER A C 1
ATOM 732 O O . SER A 1 93 ? -4.234 -15.484 -10.945 1 94.81 93 SER A O 1
ATOM 734 N N . VAL A 1 94 ? -4.121 -17.109 -12.43 1 95.56 94 VAL A N 1
ATOM 735 C CA . VAL A 1 94 ? -3.232 -16.344 -13.297 1 95.56 94 VAL A CA 1
ATOM 736 C C . VAL A 1 94 ? -4.055 -15.414 -14.188 1 95.56 94 VAL A C 1
ATOM 738 O O . VAL A 1 94 ? -4.973 -15.859 -14.883 1 95.56 94 VAL A O 1
ATOM 741 N N . LEU A 1 95 ? -3.699 -14.172 -14.133 1 94.88 95 LEU A N 1
ATOM 742 C CA . LEU A 1 95 ? -4.48 -13.188 -14.867 1 94.88 95 LEU A CA 1
ATOM 743 C C . LEU A 1 95 ? -3.932 -13 -16.281 1 94.88 95 LEU A C 1
ATOM 745 O O . LEU A 1 95 ? -4.699 -12.844 -17.234 1 94.88 95 LEU A O 1
ATOM 749 N N . ASP A 1 96 ? -2.645 -12.883 -16.375 1 94.44 96 ASP A N 1
ATOM 750 C CA . ASP A 1 96 ? -2 -12.617 -17.656 1 94.44 96 ASP A CA 1
ATOM 751 C C . ASP A 1 96 ? -0.516 -12.969 -17.609 1 94.44 96 ASP A C 1
ATOM 753 O O . ASP A 1 96 ? 0.114 -12.883 -16.562 1 94.44 96 ASP A O 1
ATOM 757 N N . THR A 1 97 ? 0.008 -13.43 -18.688 1 96.44 97 THR A N 1
ATOM 758 C CA . THR A 1 97 ? 1.436 -13.711 -18.812 1 96.44 97 THR A CA 1
ATOM 759 C C . THR A 1 97 ? 1.851 -13.797 -20.281 1 96.44 97 THR A C 1
ATOM 761 O O . THR A 1 97 ? 1.056 -14.195 -21.125 1 96.44 97 THR A O 1
ATOM 764 N N . ASP A 1 98 ? 3.035 -13.352 -20.5 1 94.69 98 ASP A N 1
ATOM 765 C CA . ASP A 1 98 ? 3.629 -13.648 -21.797 1 94.69 98 ASP A CA 1
ATOM 766 C C . ASP A 1 98 ? 4.742 -14.68 -21.672 1 94.69 98 ASP A C 1
ATOM 768 O O . ASP A 1 98 ? 5.539 -14.867 -22.594 1 94.69 98 ASP A O 1
ATOM 772 N N . TYR A 1 99 ? 4.879 -15.25 -20.469 1 94.81 99 TYR A N 1
ATOM 773 C CA . TYR A 1 99 ? 5.789 -16.328 -20.109 1 94.81 99 TYR A CA 1
ATOM 774 C C . TYR A 1 99 ? 7.227 -15.836 -20.047 1 94.81 99 TYR A C 1
ATOM 776 O O . TYR A 1 99 ? 8.023 -16.312 -19.234 1 94.81 99 TYR A O 1
ATOM 784 N N . THR A 1 100 ? 7.559 -14.828 -20.844 1 95 100 THR A N 1
ATOM 785 C CA . THR A 1 100 ? 8.961 -14.469 -21.016 1 95 100 THR A CA 1
ATOM 786 C C . THR A 1 100 ? 9.297 -13.211 -20.203 1 95 100 THR A C 1
ATOM 788 O O . THR A 1 100 ? 10.445 -13.023 -19.797 1 95 100 THR A O 1
ATOM 791 N N . HIS A 1 101 ? 8.305 -12.406 -20.016 1 96.12 101 HIS A N 1
ATOM 792 C CA . HIS A 1 101 ? 8.633 -11.125 -19.391 1 96.12 101 HIS A CA 1
ATOM 793 C C . HIS A 1 101 ? 7.871 -10.945 -18.078 1 96.12 101 HIS A C 1
ATOM 795 O O . HIS A 1 101 ? 8.43 -10.461 -17.094 1 96.12 101 HIS A O 1
ATOM 801 N N . TYR A 1 102 ? 6.621 -11.344 -18.094 1 97.44 102 TYR A N 1
ATOM 802 C CA . TYR A 1 102 ? 5.859 -11.039 -16.891 1 97.44 102 TYR A CA 1
ATOM 803 C C . TYR A 1 102 ? 4.785 -12.094 -16.641 1 97.44 102 TYR A C 1
ATOM 805 O O . TYR A 1 102 ? 4.406 -12.828 -17.562 1 97.44 102 TYR A O 1
ATOM 813 N N . MET A 1 103 ? 4.262 -12.148 -15.422 1 97.19 103 MET A N 1
ATOM 814 C CA . MET A 1 103 ? 3.082 -12.914 -15.023 1 97.19 103 MET A CA 1
ATOM 815 C C . MET A 1 103 ? 2.322 -12.195 -13.914 1 97.19 103 MET A C 1
ATOM 817 O O . MET A 1 103 ? 2.922 -11.742 -12.938 1 97.19 103 MET A O 1
ATOM 821 N N . PHE A 1 104 ? 1.031 -12.047 -14.078 1 97.56 104 PHE A N 1
ATOM 822 C CA . PHE A 1 104 ? 0.139 -11.516 -13.055 1 97.56 104 PHE A CA 1
ATOM 823 C C . PHE A 1 104 ? -0.706 -12.625 -12.445 1 97.56 104 PHE A C 1
ATOM 825 O O . PHE A 1 104 ? -1.304 -13.43 -13.164 1 97.56 104 PHE A O 1
ATOM 832 N N . PHE A 1 105 ? -0.777 -12.664 -11.18 1 96.44 105 PHE A N 1
ATOM 833 C CA . PHE A 1 105 ? -1.714 -13.594 -10.57 1 96.44 105 PHE A CA 1
ATOM 834 C C . PHE A 1 105 ? -2.385 -12.969 -9.352 1 96.44 105 PHE A C 1
ATOM 836 O O . PHE A 1 105 ? -1.876 -12 -8.789 1 96.44 105 PHE A O 1
ATOM 843 N N . CYS A 1 106 ? -3.518 -13.555 -9 1 95.88 106 CYS A N 1
ATOM 844 C CA . CYS A 1 106 ? -4.238 -13.156 -7.793 1 95.88 106 CYS A CA 1
ATOM 845 C C . CYS A 1 106 ? -4.602 -14.367 -6.945 1 95.88 106 CYS A C 1
ATOM 847 O O . CYS A 1 106 ? -4.789 -15.469 -7.477 1 95.88 106 CYS A O 1
ATOM 849 N N . MET A 1 107 ? -4.668 -14.102 -5.707 1 94.38 107 MET A N 1
ATOM 850 C CA . MET A 1 107 ? -5.098 -15.117 -4.746 1 94.38 107 MET A CA 1
ATOM 851 C C . MET A 1 107 ? -6.258 -14.602 -3.9 1 94.38 107 MET A C 1
ATOM 853 O O . MET A 1 107 ? -6.254 -13.445 -3.465 1 94.38 107 MET A O 1
ATOM 857 N N . GLU A 1 108 ? -7.191 -15.445 -3.816 1 91.19 108 GLU A N 1
ATOM 858 C CA . GLU A 1 108 ? -8.258 -15.125 -2.871 1 91.19 108 GLU A CA 1
ATOM 859 C C . GLU A 1 108 ? -7.754 -15.188 -1.432 1 91.19 108 GLU A C 1
ATOM 861 O O . GLU A 1 108 ? -6.965 -16.062 -1.081 1 91.19 108 GLU A O 1
ATOM 866 N N . ALA A 1 109 ? -8.094 -14.164 -0.748 1 82.88 109 ALA A N 1
ATOM 867 C CA . ALA A 1 109 ? -7.672 -14.086 0.649 1 82.88 109 ALA A CA 1
ATOM 868 C C . ALA A 1 109 ? -8.773 -13.477 1.519 1 82.88 109 ALA A C 1
ATOM 870 O O . ALA A 1 109 ? -9.406 -12.492 1.132 1 82.88 109 ALA A O 1
ATOM 871 N N . PRO A 1 110 ? -9.062 -14.219 2.559 1 78.38 110 PRO A N 1
ATOM 872 C CA . PRO A 1 110 ? -10.078 -13.633 3.438 1 78.38 110 PRO A CA 1
ATOM 873 C C . PRO A 1 110 ? -9.664 -12.266 3.984 1 78.38 110 PRO A C 1
ATOM 875 O O . PRO A 1 110 ? -8.477 -12.023 4.207 1 78.38 110 PRO A O 1
ATOM 878 N N . ALA A 1 111 ? -10.539 -11.32 3.982 1 70.75 111 ALA A N 1
ATOM 879 C CA . ALA A 1 111 ? -10.336 -10.008 4.586 1 70.75 111 ALA A CA 1
ATOM 880 C C . ALA A 1 111 ? -11.469 -9.672 5.559 1 70.75 111 ALA A C 1
ATOM 882 O O . ALA A 1 111 ? -12.562 -10.227 5.461 1 70.75 111 ALA A O 1
ATOM 883 N N . PRO A 1 112 ? -10.977 -8.961 6.547 1 66.25 112 PRO A N 1
ATOM 884 C CA . PRO A 1 112 ? -12.031 -8.625 7.508 1 66.25 112 PRO A CA 1
ATOM 885 C C . PRO A 1 112 ? -13.289 -8.086 6.84 1 66.25 112 PRO A C 1
ATOM 887 O O . PRO A 1 112 ? -13.211 -7.219 5.969 1 66.25 112 PRO A O 1
ATOM 890 N N . GLY A 1 113 ? -14.398 -8.664 7.328 1 58.84 113 GLY A N 1
ATOM 891 C CA . GLY A 1 113 ? -15.711 -8.203 6.891 1 58.84 113 GLY A CA 1
ATOM 892 C C . GLY A 1 113 ? -16.125 -8.789 5.551 1 58.84 113 GLY A C 1
ATOM 893 O O . GLY A 1 113 ? -17.25 -8.578 5.105 1 58.84 113 GLY A O 1
ATOM 894 N N . THR A 1 114 ? -15.109 -9.18 4.891 1 62.69 114 THR A N 1
ATOM 895 C CA . THR A 1 114 ? -15.508 -9.797 3.629 1 62.69 114 THR A CA 1
ATOM 896 C C . THR A 1 114 ? -14.758 -11.109 3.408 1 62.69 114 THR A C 1
ATOM 898 O O . THR A 1 114 ? -13.609 -11.25 3.836 1 62.69 114 THR A O 1
ATOM 901 N N . GLU A 1 115 ? -15.484 -12.023 2.932 1 61.44 115 GLU A N 1
ATOM 902 C CA . GLU A 1 115 ? -14.867 -13.297 2.555 1 61.44 115 GLU A CA 1
ATOM 903 C C . GLU A 1 115 ? -14.133 -13.18 1.224 1 61.44 115 GLU A C 1
ATOM 905 O O . GLU A 1 115 ? -13.359 -14.062 0.855 1 61.44 115 GLU A O 1
ATOM 910 N N . ASN A 1 116 ? -14.211 -12.016 0.781 1 78.06 116 ASN A N 1
ATOM 911 C CA . ASN A 1 116 ? -13.805 -11.969 -0.621 1 78.06 116 ASN A CA 1
ATOM 912 C C . ASN A 1 116 ? -12.633 -11.016 -0.833 1 78.06 116 ASN A C 1
ATOM 914 O O . ASN A 1 116 ? -12.609 -10.258 -1.801 1 78.06 116 ASN A O 1
ATOM 918 N N . GLY A 1 117 ? -11.688 -11.023 -0.009 1 85.31 117 GLY A N 1
ATOM 919 C CA . GLY A 1 117 ? -10.5 -10.234 -0.28 1 85.31 117 GLY A CA 1
ATOM 920 C C . GLY A 1 117 ? -9.586 -10.867 -1.314 1 85.31 117 GLY A C 1
ATOM 921 O O . GLY A 1 117 ? -9.797 -12.016 -1.719 1 85.31 117 GLY A O 1
ATOM 922 N N . MET A 1 118 ? -8.711 -10.055 -1.848 1 91.81 118 MET A N 1
ATOM 923 C CA . MET A 1 118 ? -7.809 -10.523 -2.893 1 91.81 118 MET A CA 1
ATOM 924 C C . MET A 1 118 ? -6.445 -9.844 -2.777 1 91.81 118 MET A C 1
ATOM 926 O O . MET A 1 118 ? -6.355 -8.695 -2.352 1 91.81 118 MET A O 1
ATOM 930 N N . MET A 1 119 ? -5.496 -10.625 -3.088 1 95.12 119 MET A N 1
ATOM 931 C CA . MET A 1 119 ? -4.156 -10.07 -3.27 1 95.12 119 MET A CA 1
ATOM 932 C C . MET A 1 119 ? -3.576 -10.477 -4.621 1 95.12 119 MET A C 1
ATOM 934 O O . MET A 1 119 ? -3.838 -11.578 -5.105 1 95.12 119 MET A O 1
ATOM 938 N N . CYS A 1 120 ? -2.83 -9.633 -5.203 1 96.5 120 CYS A N 1
ATOM 939 C CA . CYS A 1 120 ? -2.275 -9.867 -6.531 1 96.5 120 CYS A CA 1
ATOM 940 C C . CYS A 1 120 ? -0.79 -9.523 -6.57 1 96.5 120 CYS A C 1
ATOM 942 O O . CYS A 1 120 ? -0.317 -8.703 -5.781 1 96.5 120 CYS A O 1
ATOM 944 N N . GLN A 1 121 ? -0.078 -10.172 -7.477 1 97.38 121 GLN A N 1
ATOM 945 C CA . GLN A 1 121 ? 1.335 -9.867 -7.676 1 97.38 121 GLN A CA 1
ATOM 946 C C . GLN A 1 121 ? 1.674 -9.773 -9.156 1 97.38 121 GLN A C 1
ATOM 948 O O . GLN A 1 121 ? 1.085 -10.477 -9.984 1 97.38 121 GLN A O 1
ATOM 953 N N . TYR A 1 122 ? 2.514 -8.922 -9.406 1 97.69 122 TYR A N 1
ATOM 954 C CA . TYR A 1 122 ? 3.211 -8.82 -10.68 1 97.69 122 TYR A CA 1
ATOM 955 C C . TYR A 1 122 ? 4.617 -9.406 -10.586 1 97.69 122 TYR A C 1
ATOM 957 O O . TYR A 1 122 ? 5.461 -8.891 -9.852 1 97.69 122 TYR A O 1
ATOM 965 N N . LEU A 1 123 ? 4.883 -10.453 -11.352 1 97.44 123 LEU A N 1
ATOM 966 C CA . LEU A 1 123 ? 6.184 -11.109 -11.406 1 97.44 123 LEU A CA 1
ATOM 967 C C . LEU A 1 123 ? 6.895 -10.805 -12.719 1 97.44 123 LEU A C 1
ATOM 969 O O . LEU A 1 123 ? 6.258 -10.742 -13.773 1 97.44 123 LEU A O 1
ATOM 973 N N . ALA A 1 124 ? 8.195 -10.695 -12.609 1 97.31 124 ALA A N 1
ATOM 974 C CA . ALA A 1 124 ? 9.023 -10.531 -13.797 1 97.31 124 ALA A CA 1
ATOM 975 C C . ALA A 1 124 ? 10.219 -11.477 -13.766 1 97.31 124 ALA A C 1
ATOM 977 O O . ALA A 1 124 ? 10.602 -11.969 -12.703 1 97.31 124 ALA A O 1
ATOM 978 N N . ARG A 1 125 ? 10.789 -11.766 -14.938 1 96.94 125 ARG A N 1
ATOM 979 C CA . ARG A 1 125 ? 11.945 -12.641 -15.031 1 96.94 125 ARG A CA 1
ATOM 980 C C . ARG A 1 125 ? 13.219 -11.93 -14.578 1 96.94 125 ARG A C 1
ATOM 982 O O . ARG A 1 125 ? 14.195 -12.57 -14.203 1 96.94 125 ARG A O 1
ATOM 989 N N . THR A 1 126 ? 13.156 -10.609 -14.609 1 94.38 126 THR A N 1
ATOM 990 C CA . THR A 1 126 ? 14.297 -9.805 -14.195 1 94.38 126 THR A CA 1
ATOM 991 C C . THR A 1 126 ? 13.859 -8.688 -13.25 1 94.38 126 THR A C 1
ATOM 993 O O . THR A 1 126 ? 12.664 -8.422 -13.109 1 94.38 126 THR A O 1
ATOM 996 N N . LEU A 1 127 ? 14.859 -8.031 -12.688 1 92.5 127 LEU A N 1
ATOM 997 C CA . LEU A 1 127 ? 14.594 -6.953 -11.75 1 92.5 127 LEU A CA 1
ATOM 998 C C . LEU A 1 127 ? 14.461 -5.621 -12.469 1 92.5 127 LEU A C 1
ATOM 1000 O O . LEU A 1 127 ? 14.211 -4.59 -11.844 1 92.5 127 LEU A O 1
ATOM 1004 N N . LYS A 1 128 ? 14.602 -5.676 -13.727 1 91.19 128 LYS A N 1
ATOM 1005 C CA . LYS A 1 128 ? 14.508 -4.434 -14.484 1 91.19 128 LYS A CA 1
ATOM 1006 C C . LYS A 1 128 ? 13.07 -3.924 -14.531 1 91.19 128 LYS A C 1
ATOM 1008 O O . LYS A 1 128 ? 12.164 -4.648 -14.945 1 91.19 128 LYS A O 1
ATOM 1013 N N . ALA A 1 129 ? 12.969 -2.705 -14.078 1 87.31 129 ALA A N 1
ATOM 1014 C CA . ALA A 1 129 ? 11.641 -2.098 -14.109 1 87.31 129 ALA A CA 1
ATOM 1015 C C . ALA A 1 129 ? 11.133 -1.959 -15.547 1 87.31 129 ALA A C 1
ATOM 1017 O O . ALA A 1 129 ? 11.898 -1.61 -16.453 1 87.31 129 ALA A O 1
ATOM 1018 N N . ASP A 1 130 ? 9.875 -2.309 -15.727 1 93.75 130 ASP A N 1
ATOM 1019 C CA . ASP A 1 130 ? 9.18 -2.168 -17 1 93.75 130 ASP A CA 1
ATOM 1020 C C . ASP A 1 130 ? 7.859 -1.419 -16.828 1 93.75 130 ASP A C 1
ATOM 1022 O O . ASP A 1 130 ? 6.852 -2.012 -16.438 1 93.75 130 ASP A O 1
ATOM 1026 N N . ASN A 1 131 ? 7.84 -0.17 -17.234 1 91.75 131 ASN A N 1
ATOM 1027 C CA . ASN A 1 131 ? 6.684 0.691 -17 1 91.75 131 ASN A CA 1
ATOM 1028 C C . ASN A 1 131 ? 5.477 0.232 -17.812 1 91.75 131 ASN A C 1
ATOM 1030 O O . ASN A 1 131 ? 4.332 0.379 -17.375 1 91.75 131 ASN A O 1
ATOM 1034 N N . GLU A 1 132 ? 5.785 -0.261 -18.953 1 95.31 132 GLU A N 1
ATOM 1035 C CA . GLU A 1 132 ? 4.688 -0.748 -19.781 1 95.31 132 GLU A CA 1
ATOM 1036 C C . GLU A 1 132 ? 3.973 -1.923 -19.125 1 95.31 132 GLU A C 1
ATOM 1038 O O . GLU A 1 132 ? 2.742 -1.997 -19.141 1 95.31 132 GLU A O 1
ATOM 1043 N N . VAL A 1 133 ? 4.715 -2.793 -18.578 1 96.06 133 VAL A N 1
ATOM 1044 C CA . VAL A 1 133 ? 4.125 -3.951 -17.906 1 96.06 133 VAL A CA 1
ATOM 1045 C C . VAL A 1 133 ? 3.422 -3.512 -16.625 1 96.06 133 VAL A C 1
ATOM 1047 O O . VAL A 1 133 ? 2.371 -4.055 -16.266 1 96.06 133 VAL A O 1
ATOM 1050 N N . MET A 1 134 ? 4.008 -2.52 -15.93 1 94.31 134 MET A N 1
ATOM 1051 C CA . MET A 1 134 ? 3.365 -1.979 -14.734 1 94.31 134 MET A CA 1
ATOM 1052 C C . MET A 1 134 ? 1.985 -1.42 -15.062 1 94.31 134 MET A C 1
ATOM 1054 O O . MET A 1 134 ? 1.023 -1.654 -14.328 1 94.31 134 MET A O 1
ATOM 1058 N N . GLU A 1 135 ? 1.926 -0.702 -16.125 1 93.81 135 GLU A N 1
ATOM 1059 C CA . GLU A 1 135 ? 0.642 -0.159 -16.562 1 93.81 135 GLU A CA 1
ATOM 1060 C C . GLU A 1 135 ? -0.346 -1.273 -16.891 1 93.81 135 GLU A C 1
ATOM 1062 O O . GLU A 1 135 ? -1.538 -1.161 -16.594 1 93.81 135 GLU A O 1
ATOM 1067 N N . LYS A 1 136 ? 0.118 -2.277 -17.547 1 95.38 136 LYS A N 1
ATOM 1068 C CA . LYS A 1 136 ? -0.724 -3.432 -17.844 1 95.38 136 LYS A CA 1
ATOM 1069 C C . LYS A 1 136 ? -1.26 -4.066 -16.562 1 95.38 136 LYS A C 1
ATOM 1071 O O . LYS A 1 136 ? -2.428 -4.453 -16.5 1 95.38 136 LYS A O 1
ATOM 1076 N N . PHE A 1 137 ? -0.41 -4.141 -15.625 1 96.44 137 PHE A N 1
ATOM 1077 C CA . PHE A 1 137 ? -0.821 -4.668 -14.328 1 96.44 137 PHE A CA 1
ATOM 1078 C C . PHE A 1 137 ? -1.918 -3.807 -13.719 1 96.44 137 PHE A C 1
ATOM 1080 O O . PHE A 1 137 ? -2.934 -4.324 -13.242 1 96.44 137 PHE A O 1
ATOM 1087 N N . ASP A 1 138 ? -1.705 -2.551 -13.766 1 92.69 138 ASP A N 1
ATOM 1088 C CA . ASP A 1 138 ? -2.695 -1.614 -13.242 1 92.69 138 ASP A CA 1
ATOM 1089 C C . ASP A 1 138 ? -4.047 -1.805 -13.93 1 92.69 138 ASP A C 1
ATOM 1091 O O . ASP A 1 138 ? -5.09 -1.803 -13.266 1 92.69 138 ASP A O 1
ATOM 1095 N N . ARG A 1 139 ? -3.98 -1.969 -15.18 1 93.62 139 ARG A N 1
ATOM 1096 C CA . ARG A 1 139 ? -5.207 -2.184 -15.945 1 93.62 139 ARG A CA 1
ATOM 1097 C C . ARG A 1 139 ? -5.879 -3.492 -15.539 1 93.62 139 ARG A C 1
ATOM 1099 O O . ARG A 1 139 ? -7.105 -3.559 -15.43 1 93.62 139 ARG A O 1
ATOM 1106 N N . ALA A 1 140 ? -5.113 -4.492 -15.352 1 94.56 140 ALA A N 1
ATOM 1107 C CA . ALA A 1 140 ? -5.656 -5.785 -14.93 1 94.56 140 ALA A CA 1
ATOM 1108 C C . ALA A 1 140 ? -6.359 -5.672 -13.586 1 94.56 140 ALA A C 1
ATOM 1110 O O . ALA A 1 140 ? -7.41 -6.281 -13.375 1 94.56 140 ALA A O 1
ATOM 1111 N N . LEU A 1 141 ? -5.773 -4.898 -12.672 1 94.31 141 LEU A N 1
ATOM 1112 C CA . LEU A 1 141 ? -6.348 -4.73 -11.344 1 94.31 141 LEU A CA 1
ATOM 1113 C C . LEU A 1 141 ? -7.727 -4.086 -11.43 1 94.31 141 LEU A C 1
ATOM 1115 O O . LEU A 1 141 ? -8.602 -4.371 -10.602 1 94.31 141 LEU A O 1
ATOM 1119 N N . GLN A 1 142 ? -7.957 -3.275 -12.422 1 90.75 142 GLN A N 1
ATOM 1120 C CA . GLN A 1 142 ? -9.219 -2.555 -12.57 1 90.75 142 GLN A CA 1
ATOM 1121 C C . GLN A 1 142 ? -10.336 -3.488 -13.016 1 90.75 142 GLN A C 1
ATOM 1123 O O . GLN A 1 142 ? -11.516 -3.146 -12.914 1 90.75 142 GLN A O 1
ATOM 1128 N N . THR A 1 143 ? -9.914 -4.621 -13.516 1 91.06 143 THR A N 1
ATOM 1129 C CA . THR A 1 143 ? -10.914 -5.551 -14.031 1 91.06 143 THR A CA 1
ATOM 1130 C C . THR A 1 143 ? -11.398 -6.492 -12.93 1 91.06 143 THR A C 1
ATOM 1132 O O . THR A 1 143 ? -12.336 -7.266 -13.133 1 91.06 143 THR A O 1
ATOM 1135 N N . LEU A 1 144 ? -10.789 -6.453 -11.742 1 91.19 144 LEU A N 1
ATOM 1136 C CA . LEU A 1 144 ? -11.102 -7.379 -10.656 1 91.19 144 LEU A CA 1
ATOM 1137 C C . LEU A 1 144 ? -12.453 -7.043 -10.031 1 91.19 144 LEU A C 1
ATOM 1139 O O . LEU A 1 144 ? -12.883 -5.887 -10.055 1 91.19 144 LEU A O 1
ATOM 1143 N N . PRO A 1 145 ? -13.125 -8.039 -9.492 1 86.75 145 PRO A N 1
ATOM 1144 C CA . PRO A 1 145 ? -14.438 -7.805 -8.891 1 86.75 145 PRO A CA 1
ATOM 1145 C C . PRO A 1 145 ? -14.359 -7.141 -7.52 1 86.75 145 PRO A C 1
ATOM 1147 O O . PRO A 1 145 ? -15.383 -6.906 -6.879 1 86.75 145 PRO A O 1
ATOM 1150 N N . VAL A 1 146 ? -13.148 -6.941 -7.016 1 86.56 146 VAL A N 1
ATOM 1151 C CA . VAL A 1 146 ? -12.945 -6.277 -5.734 1 86.56 146 VAL A CA 1
ATOM 1152 C C . VAL A 1 146 ? -12.195 -4.961 -5.949 1 86.56 146 VAL A C 1
ATOM 1154 O O . VAL A 1 146 ? -11.469 -4.809 -6.934 1 86.56 146 VAL A O 1
ATOM 1157 N N . HIS A 1 147 ? -12.398 -4.113 -5.078 1 86.81 147 HIS A N 1
ATOM 1158 C CA . HIS A 1 147 ? -11.672 -2.852 -5.129 1 86.81 147 HIS A CA 1
ATOM 1159 C C . HIS A 1 147 ? -10.289 -2.988 -4.496 1 86.81 147 HIS A C 1
ATOM 1161 O O . HIS A 1 147 ? -10.172 -3.367 -3.328 1 86.81 147 HIS A O 1
ATOM 1167 N N . ILE A 1 148 ? -9.328 -2.697 -5.297 1 87.88 148 ILE A N 1
ATOM 1168 C CA . ILE A 1 148 ? -7.961 -2.736 -4.797 1 87.88 148 ILE A CA 1
ATOM 1169 C C . ILE A 1 148 ? -7.648 -1.444 -4.047 1 87.88 148 ILE A C 1
ATOM 1171 O O . ILE A 1 148 ? -7.754 -0.352 -4.609 1 87.88 148 ILE A O 1
ATOM 1175 N N . ARG A 1 149 ? -7.176 -1.7 -2.812 1 87.56 149 ARG A N 1
ATOM 1176 C CA . ARG A 1 149 ? -6.988 -0.544 -1.941 1 87.56 149 ARG A CA 1
ATOM 1177 C C . ARG A 1 149 ? -5.508 -0.267 -1.71 1 87.56 149 ARG A C 1
ATOM 1179 O O . ARG A 1 149 ? -5.133 0.828 -1.283 1 87.56 149 ARG A O 1
ATOM 1186 N N . ILE A 1 150 ? -4.734 -1.231 -1.956 1 92.06 150 ILE A N 1
ATOM 1187 C CA . ILE A 1 150 ? -3.311 -1.115 -1.655 1 92.06 150 ILE A CA 1
ATOM 1188 C C . ILE A 1 150 ? -2.49 -1.507 -2.881 1 92.06 150 ILE A C 1
ATOM 1190 O O . ILE A 1 150 ? -2.756 -2.533 -3.514 1 92.06 150 ILE A O 1
ATOM 1194 N N . ILE A 1 151 ? -1.575 -0.693 -3.129 1 93.75 151 ILE A N 1
ATOM 1195 C CA . ILE A 1 151 ? -0.625 -1.009 -4.191 1 93.75 151 ILE A CA 1
ATOM 1196 C C . ILE A 1 151 ? 0.801 -0.818 -3.678 1 93.75 151 ILE A C 1
ATOM 1198 O O . ILE A 1 151 ? 1.126 0.223 -3.1 1 93.75 151 ILE A O 1
ATOM 1202 N N . LEU A 1 152 ? 1.612 -1.811 -3.854 1 93.69 152 LEU A N 1
ATOM 1203 C CA . LEU A 1 152 ? 3.02 -1.778 -3.471 1 93.69 152 LEU A CA 1
ATOM 1204 C C . LEU A 1 152 ? 3.92 -1.865 -4.699 1 93.69 152 LEU A C 1
ATOM 1206 O O . LEU A 1 152 ? 3.875 -2.852 -5.438 1 93.69 152 LEU A O 1
ATOM 1210 N N . ASP A 1 153 ? 4.625 -0.844 -4.895 1 92.12 153 ASP A N 1
ATOM 1211 C CA . ASP A 1 153 ? 5.656 -0.843 -5.93 1 92.12 153 ASP A CA 1
ATOM 1212 C C . ASP A 1 153 ? 6.988 -1.343 -5.375 1 92.12 153 ASP A C 1
ATOM 1214 O O . ASP A 1 153 ? 7.594 -0.694 -4.516 1 92.12 153 ASP A O 1
ATOM 1218 N N . LEU A 1 154 ? 7.48 -2.371 -5.949 1 90.69 154 LEU A N 1
ATOM 1219 C CA . LEU A 1 154 ? 8.68 -3.004 -5.406 1 90.69 154 LEU A CA 1
ATOM 1220 C C . LEU A 1 154 ? 9.875 -2.775 -6.32 1 90.69 154 LEU A C 1
ATOM 1222 O O . LEU A 1 154 ? 10.914 -3.414 -6.156 1 90.69 154 LEU A O 1
ATOM 1226 N N . THR A 1 155 ? 9.719 -1.949 -7.273 1 85.75 155 THR A N 1
ATOM 1227 C CA . THR A 1 155 ? 10.758 -1.788 -8.281 1 85.75 155 THR A CA 1
ATOM 1228 C C . THR A 1 155 ? 11.977 -1.083 -7.684 1 85.75 155 THR A C 1
ATOM 1230 O O . THR A 1 155 ? 13.102 -1.272 -8.156 1 85.75 155 THR A O 1
ATOM 1233 N N . GLN A 1 156 ? 11.711 -0.061 -6.758 1 70.06 156 GLN A N 1
ATOM 1234 C CA . GLN A 1 156 ? 12.82 0.717 -6.223 1 70.06 156 GLN A CA 1
ATOM 1235 C C . GLN A 1 156 ? 12.992 0.475 -4.727 1 70.06 156 GLN A C 1
ATOM 1237 O O . GLN A 1 156 ? 12.07 0.72 -3.941 1 70.06 156 GLN A O 1
ATOM 1242 N N . GLY A 1 157 ? 13.43 -0.61 -4.367 1 59.59 157 GLY A N 1
ATOM 1243 C CA . GLY A 1 157 ? 13.594 -0.73 -2.926 1 59.59 157 GLY A CA 1
ATOM 1244 C C . GLY A 1 157 ? 14.219 -2.051 -2.508 1 59.59 157 GLY A C 1
ATOM 1245 O O . GLY A 1 157 ? 14.234 -3.008 -3.283 1 59.59 157 GLY A O 1
ATOM 1246 N N . LYS A 1 158 ? 14.945 -1.834 -1.54 1 58.25 158 LYS A N 1
ATOM 1247 C CA . LYS A 1 158 ? 15.539 -3.031 -0.95 1 58.25 158 LYS A CA 1
ATOM 1248 C C . LYS A 1 158 ? 14.508 -3.809 -0.132 1 58.25 158 LYS A C 1
ATOM 1250 O O . LYS A 1 158 ? 14.148 -3.398 0.974 1 58.25 158 LYS A O 1
ATOM 1255 N N . GLU A 1 159 ? 13.477 -4.387 -0.914 1 61.75 159 GLU A N 1
ATOM 1256 C CA . GLU A 1 159 ? 12.641 -5.238 -0.076 1 61.75 159 GLU A CA 1
ATOM 1257 C C . GLU A 1 159 ? 13.445 -6.387 0.526 1 61.75 159 GLU A C 1
ATOM 1259 O O . GLU A 1 159 ? 14.117 -7.125 -0.197 1 61.75 159 GLU A O 1
ATOM 1264 N N . GLN A 1 160 ? 13.523 -6.344 1.851 1 62.75 160 GLN A N 1
ATOM 1265 C CA . GLN A 1 160 ? 14.445 -7.148 2.643 1 62.75 160 GLN A CA 1
ATOM 1266 C C . GLN A 1 160 ? 14.445 -8.602 2.18 1 62.75 160 GLN A C 1
ATOM 1268 O O . GLN A 1 160 ? 15.5 -9.219 2.051 1 62.75 160 GLN A O 1
ATOM 1273 N N . CYS A 1 161 ? 13.156 -9.07 1.707 1 77.06 161 CYS A N 1
ATOM 1274 C CA . CYS A 1 161 ? 13.164 -10.5 1.431 1 77.06 161 CYS A CA 1
ATOM 1275 C C . CYS A 1 161 ? 12.891 -10.773 -0.045 1 77.06 161 CYS A C 1
ATOM 1277 O O . CYS A 1 161 ? 12.734 -11.922 -0.449 1 77.06 161 CYS A O 1
ATOM 1279 N N . ARG A 1 162 ? 12.953 -9.648 -0.789 1 73.19 162 ARG A N 1
ATOM 1280 C CA . ARG A 1 162 ? 12.758 -9.867 -2.219 1 73.19 162 ARG A CA 1
ATOM 1281 C C . ARG A 1 162 ? 14.055 -10.32 -2.881 1 73.19 162 ARG A C 1
ATOM 1283 O O . ARG A 1 162 ? 15.125 -9.789 -2.59 1 73.19 162 ARG A O 1
ATOM 1290 N N . VAL A 1 163 ? 13.961 -11.461 -3.586 1 69.56 163 VAL A N 1
ATOM 1291 C CA . VAL A 1 163 ? 15.141 -11.977 -4.273 1 69.56 163 VAL A CA 1
ATOM 1292 C C . VAL A 1 163 ? 15.258 -11.328 -5.652 1 69.56 163 VAL A C 1
ATOM 1294 O O . VAL A 1 163 ? 14.25 -10.992 -6.277 1 69.56 163 VAL A O 1
ATOM 1297 N N . ALA B 1 1 ? 16.297 16.703 -4.836 1 26.59 1 ALA B N 1
ATOM 1298 C CA . ALA B 1 1 ? 15.289 17.547 -5.488 1 26.59 1 ALA B CA 1
ATOM 1299 C C . ALA B 1 1 ? 14.32 18.125 -4.469 1 26.59 1 ALA B C 1
ATOM 1301 O O . ALA B 1 1 ? 13.805 17.422 -3.605 1 26.59 1 ALA B O 1
ATOM 1302 N N . THR B 1 2 ? 14.188 19.406 -4.156 1 33.94 2 THR B N 1
ATOM 1303 C CA . THR B 1 2 ? 13.281 20.109 -3.256 1 33.94 2 THR B CA 1
ATOM 1304 C C . THR B 1 2 ? 11.828 19.906 -3.693 1 33.94 2 THR B C 1
ATOM 1306 O O . THR B 1 2 ? 11.547 19.781 -4.887 1 33.94 2 THR B O 1
ATOM 1309 N N . LEU B 1 3 ? 10.867 19.469 -2.814 1 44.5 3 LEU B N 1
ATOM 1310 C CA . LEU B 1 3 ? 9.438 19.328 -3.074 1 44.5 3 LEU B CA 1
ATOM 1311 C C . LEU B 1 3 ? 8.93 20.5 -3.922 1 44.5 3 LEU B C 1
ATOM 1313 O O . LEU B 1 3 ? 9.375 21.625 -3.762 1 44.5 3 LEU B O 1
ATOM 1317 N N . PRO B 1 4 ? 8.539 20.312 -5.09 1 44.59 4 PRO B N 1
ATOM 1318 C CA . PRO B 1 4 ? 7.973 21.438 -5.832 1 44.59 4 PRO B CA 1
ATOM 1319 C C . PRO B 1 4 ? 7.281 22.453 -4.93 1 44.59 4 PRO B C 1
ATOM 1321 O O . PRO B 1 4 ? 6.824 22.109 -3.838 1 44.59 4 PRO B O 1
ATOM 1324 N N . PRO B 1 5 ? 7.496 23.609 -5.129 1 48.19 5 PRO B N 1
ATOM 1325 C CA . PRO B 1 5 ? 7.043 24.734 -4.305 1 48.19 5 PRO B CA 1
ATOM 1326 C C . PRO B 1 5 ? 5.605 24.562 -3.818 1 48.19 5 PRO B C 1
ATOM 1328 O O . PRO B 1 5 ? 4.723 24.203 -4.598 1 48.19 5 PRO B O 1
ATOM 1331 N N . THR B 1 6 ? 5.48 24.172 -2.461 1 52.97 6 THR B N 1
ATOM 1332 C CA . THR B 1 6 ? 4.332 24.312 -1.576 1 52.97 6 THR B CA 1
ATOM 1333 C C . THR B 1 6 ? 3.506 25.547 -1.965 1 52.97 6 THR B C 1
ATOM 1335 O O . THR B 1 6 ? 4.027 26.484 -2.564 1 52.97 6 THR B O 1
ATOM 1338 N N . MET B 1 7 ? 2.332 25.391 -1.852 1 63.91 7 MET B N 1
ATOM 1339 C CA . MET B 1 7 ? 1.481 26.562 -2.072 1 63.91 7 MET B CA 1
ATOM 1340 C C . MET B 1 7 ? 2.088 27.797 -1.435 1 63.91 7 MET B C 1
ATOM 1342 O O . MET B 1 7 ? 2.496 27.781 -0.272 1 63.91 7 MET B O 1
ATOM 1346 N N . GLU B 1 8 ? 2.854 28.672 -2.074 1 65 8 GLU B N 1
ATOM 1347 C CA . GLU B 1 8 ? 3.6 29.844 -1.627 1 65 8 GLU B CA 1
ATOM 1348 C C . GLU B 1 8 ? 2.816 30.625 -0.578 1 65 8 GLU B C 1
ATOM 1350 O O . GLU B 1 8 ? 3.402 31.203 0.335 1 65 8 GLU B O 1
ATOM 1355 N N . ASP B 1 9 ? 1.528 30.484 -0.521 1 82.88 9 ASP B N 1
ATOM 1356 C CA . ASP B 1 9 ? 0.802 31.375 0.383 1 82.88 9 ASP B CA 1
ATOM 1357 C C . ASP B 1 9 ? -0.361 30.641 1.051 1 82.88 9 ASP B C 1
ATOM 1359 O O . ASP B 1 9 ? -1.507 31.094 0.979 1 82.88 9 ASP B O 1
ATOM 1363 N N . LEU B 1 10 ? 0.075 29.688 1.898 1 90.69 10 LEU B N 1
ATOM 1364 C CA . LEU B 1 10 ? -0.964 28.938 2.588 1 90.69 10 LEU B CA 1
ATOM 1365 C C . LEU B 1 10 ? -1.643 29.781 3.654 1 90.69 10 LEU B C 1
ATOM 1367 O O . LEU B 1 10 ? -0.969 30.438 4.457 1 90.69 10 LEU B O 1
ATOM 1371 N N . ASP B 1 11 ? -2.92 29.953 3.623 1 92.94 11 ASP B N 1
ATOM 1372 C CA . ASP B 1 11 ? -3.727 30.562 4.672 1 92.94 11 ASP B CA 1
ATOM 1373 C C . ASP B 1 11 ? -4.215 29.531 5.676 1 92.94 11 ASP B C 1
ATOM 1375 O O . ASP B 1 11 ? -5.188 28.812 5.418 1 92.94 11 ASP B O 1
ATOM 1379 N N . ILE B 1 12 ? -3.621 29.422 6.82 1 92.19 12 ILE B N 1
ATOM 1380 C CA . ILE B 1 12 ? -3.861 28.359 7.801 1 92.19 12 ILE B CA 1
ATOM 1381 C C . ILE B 1 12 ? -5.281 28.469 8.344 1 92.19 12 ILE B C 1
ATOM 1383 O O . ILE B 1 12 ? -5.848 27.5 8.828 1 92.19 12 ILE B O 1
ATOM 1387 N N . ARG B 1 13 ? -5.867 29.719 8.273 1 93.88 13 ARG B N 1
ATOM 1388 C CA . ARG B 1 13 ? -7.234 29.891 8.75 1 93.88 13 ARG B CA 1
ATOM 1389 C C . ARG B 1 13 ? -8.227 29.156 7.855 1 93.88 13 ARG B C 1
ATOM 1391 O O . ARG B 1 13 ? -9.258 28.688 8.32 1 93.88 13 ARG B O 1
ATOM 1398 N N . GLN B 1 14 ? -7.863 29.016 6.645 1 95.12 14 GLN B N 1
ATOM 1399 C CA . GLN B 1 14 ? -8.773 28.406 5.684 1 95.12 14 GLN B CA 1
ATOM 1400 C C . GLN B 1 14 ? -8.719 26.875 5.758 1 95.12 14 GLN B C 1
ATOM 1402 O O . GLN B 1 14 ? -9.609 26.188 5.246 1 95.12 14 GLN B O 1
ATOM 1407 N N . VAL B 1 15 ? -7.699 26.312 6.348 1 95.5 15 VAL B N 1
ATOM 1408 C CA . VAL B 1 15 ? -7.613 24.859 6.414 1 95.5 15 VAL B CA 1
ATOM 1409 C C . VAL B 1 15 ? -8.273 24.359 7.695 1 95.5 15 VAL B C 1
ATOM 1411 O O . VAL B 1 15 ? -8.398 23.156 7.91 1 95.5 15 VAL B O 1
ATOM 1414 N N . ALA B 1 16 ? -8.711 25.266 8.469 1 97.25 16 ALA B N 1
ATOM 1415 C CA . ALA B 1 16 ? -9.352 24.906 9.734 1 97.25 16 ALA B CA 1
ATOM 1416 C C . ALA B 1 16 ? -10.594 24.062 9.5 1 97.25 16 ALA B C 1
ATOM 1418 O O . ALA B 1 16 ? -11.336 24.281 8.539 1 97.25 16 ALA B O 1
ATOM 1419 N N . GLY B 1 17 ? -10.844 23.125 10.516 1 97.5 17 GLY B N 1
ATOM 1420 C CA . GLY B 1 17 ? -12.078 22.359 10.484 1 97.5 17 GLY B CA 1
ATOM 1421 C C . GLY B 1 17 ? -11.852 20.891 10.242 1 97.5 17 GLY B C 1
ATOM 1422 O O . GLY B 1 17 ? -10.75 20.375 10.438 1 97.5 17 GLY B O 1
ATOM 1423 N N . THR B 1 18 ? -12.938 20.219 9.891 1 97.31 18 THR B N 1
ATOM 1424 C CA . THR B 1 18 ? -12.953 18.766 9.773 1 97.31 18 THR B CA 1
ATOM 1425 C C . THR B 1 18 ? -12.398 18.328 8.422 1 97.31 18 THR B C 1
ATOM 1427 O O . THR B 1 18 ? -12.695 18.922 7.395 1 97.31 18 THR B O 1
ATOM 1430 N N . TRP B 1 19 ? -11.617 17.328 8.477 1 97.06 19 TRP B N 1
ATOM 1431 C CA . TRP B 1 19 ? -11.078 16.688 7.285 1 97.06 19 TRP B CA 1
ATOM 1432 C C . TRP B 1 19 ? -11.188 15.172 7.387 1 97.06 19 TRP B C 1
ATOM 1434 O O . TRP B 1 19 ? -11.406 14.633 8.477 1 97.06 19 TRP B O 1
ATOM 1444 N N . HIS B 1 20 ? -11.086 14.523 6.238 1 95.88 20 HIS B N 1
ATOM 1445 C CA . HIS B 1 20 ? -11.094 13.07 6.152 1 95.88 20 HIS B CA 1
ATOM 1446 C C . HIS B 1 20 ? -9.945 12.555 5.293 1 95.88 20 HIS B C 1
ATOM 1448 O O . HIS B 1 20 ? -9.719 13.055 4.184 1 95.88 20 HIS B O 1
ATOM 1454 N N . SER B 1 21 ? -9.242 11.578 5.828 1 95.88 21 SER B N 1
ATOM 1455 C CA . SER B 1 21 ? -8.172 10.953 5.051 1 95.88 21 SER B CA 1
ATOM 1456 C C . SER B 1 21 ? -8.742 10.062 3.949 1 95.88 21 SER B C 1
ATOM 1458 O O . SER B 1 21 ? -9.43 9.078 4.234 1 95.88 21 SER B O 1
ATOM 1460 N N . MET B 1 22 ? -8.398 10.414 2.695 1 95.56 22 MET B N 1
ATOM 1461 C CA . MET B 1 22 ? -9 9.695 1.573 1 95.56 22 MET B CA 1
ATOM 1462 C C . MET B 1 22 ? -7.969 8.789 0.905 1 95.56 22 MET B C 1
ATOM 1464 O O . MET B 1 22 ? -8.336 7.84 0.207 1 95.56 22 MET B O 1
ATOM 1468 N N . ALA B 1 23 ? -6.734 9.102 1.015 1 95.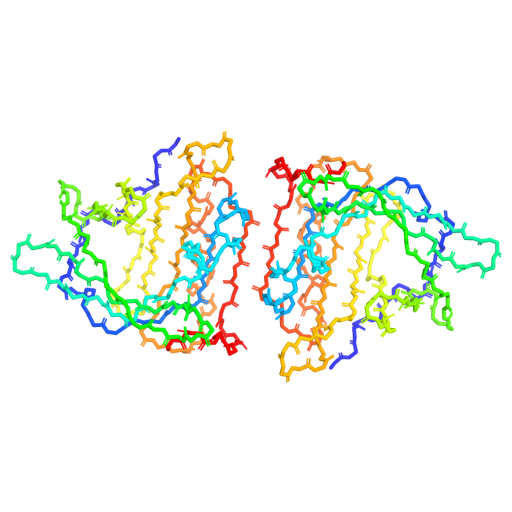69 23 ALA B N 1
ATOM 1469 C CA . ALA B 1 23 ? -5.637 8.289 0.496 1 95.69 23 ALA B CA 1
ATOM 1470 C C . ALA B 1 23 ? -4.344 8.562 1.257 1 95.69 23 ALA B C 1
ATOM 1472 O O . ALA B 1 23 ? -4.188 9.625 1.866 1 95.69 23 ALA B O 1
ATOM 1473 N N . MET B 1 24 ? -3.406 7.637 1.252 1 96.31 24 MET B N 1
ATOM 1474 C CA . MET B 1 24 ? -2.07 7.785 1.824 1 96.31 24 MET B CA 1
ATOM 1475 C C . MET B 1 24 ? -1.013 7.199 0.896 1 96.31 24 MET B C 1
ATOM 1477 O O . MET B 1 24 ? -1.323 6.375 0.036 1 96.31 24 MET B O 1
ATOM 1481 N N . ALA B 1 25 ? 0.14 7.691 1.056 1 95.88 25 ALA B N 1
ATOM 1482 C CA . ALA B 1 25 ? 1.276 7.199 0.281 1 95.88 25 ALA B CA 1
ATOM 1483 C C . ALA B 1 25 ? 2.564 7.266 1.096 1 95.88 25 ALA B C 1
ATOM 1485 O O . ALA B 1 25 ? 2.697 8.102 1.992 1 95.88 25 ALA B O 1
ATOM 1486 N N . ALA B 1 26 ? 3.486 6.371 0.823 1 93.94 26 ALA B N 1
ATOM 1487 C CA . ALA B 1 26 ? 4.75 6.383 1.554 1 93.94 26 ALA B CA 1
ATOM 1488 C C . ALA B 1 26 ? 5.891 5.848 0.69 1 93.94 26 ALA B C 1
ATOM 1490 O O . ALA B 1 26 ? 5.652 5.121 -0.28 1 93.94 26 ALA B O 1
ATOM 1491 N N . SER B 1 27 ? 7.043 6.234 1.14 1 91.75 27 SER B N 1
ATOM 1492 C CA . SER B 1 27 ? 8.234 5.852 0.388 1 91.75 27 SER B CA 1
ATOM 1493 C C . SER B 1 27 ? 8.75 4.484 0.829 1 91.75 27 SER B C 1
ATOM 1495 O O . SER B 1 27 ? 9.594 3.889 0.157 1 91.75 27 SER B O 1
ATOM 1497 N N . ASP B 1 28 ? 8.219 4.039 1.951 1 89.12 28 ASP B N 1
ATOM 1498 C CA . ASP B 1 28 ? 8.719 2.768 2.467 1 89.12 28 ASP B CA 1
ATOM 1499 C C . ASP B 1 28 ? 7.641 2.037 3.264 1 89.12 28 ASP B C 1
ATOM 1501 O O . ASP B 1 28 ? 6.871 2.664 3.994 1 89.12 28 ASP B O 1
ATOM 1505 N N . ILE B 1 29 ? 7.629 0.768 3.211 1 86 29 ILE B N 1
ATOM 1506 C CA . ILE B 1 29 ? 6.602 -0.065 3.83 1 86 29 ILE B CA 1
ATOM 1507 C C . ILE B 1 29 ? 6.75 -0.025 5.348 1 86 29 ILE B C 1
ATOM 1509 O O . ILE B 1 29 ? 5.801 -0.308 6.078 1 86 29 ILE B O 1
ATOM 1513 N N . SER B 1 30 ? 7.961 0.264 5.867 1 84.44 30 SER B N 1
ATOM 1514 C CA . SER B 1 30 ? 8.188 0.345 7.305 1 84.44 30 SER B CA 1
ATOM 1515 C C . SER B 1 30 ? 7.312 1.421 7.941 1 84.44 30 SER B C 1
ATOM 1517 O O . SER B 1 30 ? 7.082 1.404 9.156 1 84.44 30 SER B O 1
ATOM 1519 N N . LEU B 1 31 ? 6.812 2.281 7.133 1 88.44 31 LEU B N 1
ATOM 1520 C CA . LEU B 1 31 ? 5.969 3.359 7.637 1 88.44 31 LEU B CA 1
ATOM 1521 C C . LEU B 1 31 ? 4.535 2.881 7.84 1 88.44 31 LEU B C 1
ATOM 1523 O O . LEU B 1 31 ? 3.648 3.678 8.148 1 88.44 31 LEU B O 1
ATOM 1527 N N . LEU B 1 32 ? 4.367 1.571 7.785 1 86.75 32 LEU B N 1
ATOM 1528 C CA . LEU B 1 32 ? 3.064 0.95 7.996 1 86.75 32 LEU B CA 1
ATOM 1529 C C . LEU B 1 32 ? 3.16 -0.186 9.008 1 86.75 32 LEU B C 1
ATOM 1531 O O . LEU B 1 32 ? 2.139 -0.696 9.469 1 86.75 32 LEU B O 1
ATOM 1535 N N . ASP B 1 33 ? 4.285 -0.57 9.469 1 82.81 33 ASP B N 1
ATOM 1536 C CA . ASP B 1 33 ? 4.535 -1.843 10.133 1 82.81 33 ASP B CA 1
ATOM 1537 C C . ASP B 1 33 ? 4.059 -1.804 11.586 1 82.81 33 ASP B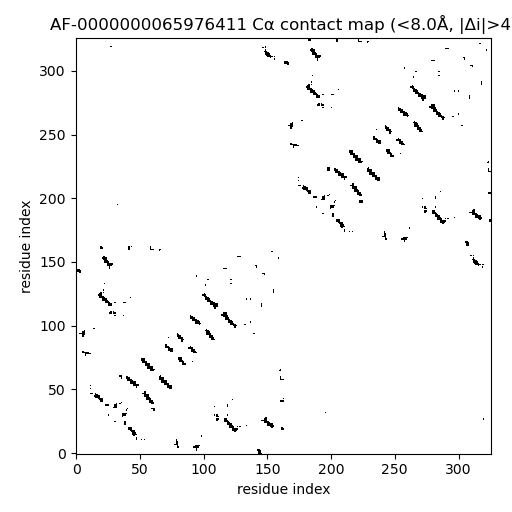 C 1
ATOM 1539 O O . ASP B 1 33 ? 3.654 -2.828 12.141 1 82.81 33 ASP B O 1
ATOM 1543 N N . SER B 1 34 ? 4.109 -0.72 12.164 1 80.38 34 SER B N 1
ATOM 1544 C CA . SER B 1 34 ? 3.721 -0.664 13.57 1 80.38 34 SER B CA 1
ATOM 1545 C C . SER B 1 34 ? 2.383 0.047 13.742 1 80.38 34 SER B C 1
ATOM 1547 O O . SER B 1 34 ? 1.951 0.793 12.859 1 80.38 34 SER B O 1
ATOM 1549 N N . GLU B 1 35 ? 1.803 -0.212 14.82 1 77.69 35 GLU B N 1
ATOM 1550 C CA . GLU B 1 35 ? 0.522 0.417 15.125 1 77.69 35 GLU B CA 1
ATOM 1551 C C . GLU B 1 35 ? 0.658 1.936 15.203 1 77.69 35 GLU B C 1
ATOM 1553 O O . GLU B 1 35 ? -0.323 2.66 15.023 1 77.69 35 GLU B O 1
ATOM 1558 N N . THR B 1 36 ? 1.898 2.375 15.461 1 78.94 36 THR B N 1
ATOM 1559 C CA . THR B 1 36 ? 2.105 3.809 15.633 1 78.94 36 THR B CA 1
ATOM 1560 C C . THR B 1 36 ? 2.734 4.418 14.383 1 78.94 36 THR B C 1
ATOM 1562 O O . THR B 1 36 ? 3.191 5.562 14.414 1 78.94 36 THR B O 1
ATOM 1565 N N . ALA B 1 37 ? 2.734 3.594 13.367 1 86.44 37 ALA B N 1
ATOM 1566 C CA . ALA B 1 37 ? 3.365 4.047 12.133 1 86.44 37 ALA B CA 1
ATOM 1567 C C . ALA B 1 37 ? 2.559 5.172 11.484 1 86.44 37 ALA B C 1
ATOM 1569 O O . ALA B 1 37 ? 1.338 5.238 11.656 1 86.44 37 ALA B O 1
ATOM 1570 N N . PRO B 1 38 ? 3.221 6.035 10.727 1 88.44 38 PRO B N 1
ATOM 1571 C CA . PRO B 1 38 ? 2.6 7.234 10.156 1 88.44 38 PRO B CA 1
ATOM 1572 C C . PRO B 1 38 ? 1.428 6.91 9.234 1 88.44 38 PRO B C 1
ATOM 1574 O O . PRO B 1 38 ? 0.5 7.711 9.102 1 88.44 38 PRO B O 1
ATOM 1577 N N . LEU B 1 39 ? 1.425 5.734 8.625 1 90.75 39 LEU B N 1
ATOM 1578 C CA . LEU B 1 39 ? 0.365 5.379 7.688 1 90.75 39 LEU B CA 1
ATOM 1579 C C . LEU B 1 39 ? -0.852 4.832 8.422 1 90.75 39 LEU B C 1
ATOM 1581 O O . LEU B 1 39 ? -1.822 4.402 7.793 1 90.75 39 LEU B O 1
ATOM 1585 N N . ARG B 1 40 ? -0.767 4.895 9.727 1 88.69 40 ARG B N 1
ATOM 1586 C CA . ARG B 1 40 ? -1.876 4.375 10.523 1 88.69 40 ARG B CA 1
ATOM 1587 C C . ARG B 1 40 ? -2.566 5.496 11.297 1 88.69 40 ARG B C 1
ATOM 1589 O O . ARG B 1 40 ? -3.332 5.234 12.227 1 88.69 40 ARG B O 1
ATOM 1596 N N . VAL B 1 41 ? -2.225 6.688 10.914 1 91.12 41 VAL B N 1
ATOM 1597 C CA . VAL B 1 41 ? -2.818 7.848 11.57 1 91.12 41 VAL B CA 1
ATOM 1598 C C . VAL B 1 41 ? -3.707 8.602 10.586 1 91.12 41 VAL B C 1
ATOM 1600 O O . VAL B 1 41 ? -3.322 8.812 9.43 1 91.12 41 VAL B O 1
ATOM 1603 N N . TYR B 1 42 ? -4.887 9.008 11.102 1 94.38 42 TYR B N 1
ATOM 1604 C CA . TYR B 1 42 ? -5.855 9.688 10.25 1 94.38 42 TYR B CA 1
ATOM 1605 C C . TYR B 1 42 ? -6.168 11.086 10.781 1 94.38 42 TYR B C 1
ATOM 1607 O O . TYR B 1 42 ? -6.48 11.25 11.961 1 94.38 42 TYR B O 1
ATOM 1615 N N . VAL B 1 43 ? -6.102 12.031 9.906 1 96 43 VAL B N 1
ATOM 1616 C CA . VAL B 1 43 ? -6.406 13.406 10.312 1 96 43 VAL B CA 1
ATOM 1617 C C . VAL B 1 43 ? -7.918 13.586 10.422 1 96 43 VAL B C 1
ATOM 1619 O O . VAL B 1 43 ? -8.672 13.141 9.547 1 96 43 VAL B O 1
ATOM 1622 N N . GLN B 1 44 ? -8.328 14.203 11.5 1 96.62 44 GLN B N 1
ATOM 1623 C CA . GLN B 1 44 ? -9.75 14.43 11.734 1 96.62 44 GLN B CA 1
ATOM 1624 C C . GLN B 1 44 ? -10.086 15.922 11.672 1 96.62 44 GLN B C 1
ATOM 1626 O O . GLN B 1 44 ? -11.148 16.297 11.172 1 96.62 44 GLN 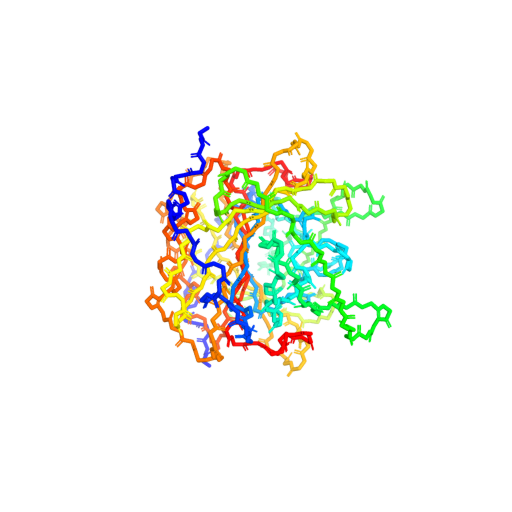B O 1
ATOM 1631 N N . GLU B 1 45 ? -9.172 16.672 12.211 1 97.81 45 GLU B N 1
ATOM 1632 C CA . GLU B 1 45 ? -9.453 18.094 12.297 1 97.81 45 GLU B CA 1
ATOM 1633 C C . GLU B 1 45 ? -8.164 18.906 12.383 1 97.81 45 GLU B C 1
ATOM 1635 O O . GLU B 1 45 ? -7.203 18.484 13.031 1 97.81 45 GLU B O 1
ATOM 1640 N N . LEU B 1 46 ? -8.18 20.062 11.766 1 97.88 46 LEU B N 1
ATOM 1641 C CA . LEU B 1 46 ? -7.09 21.031 11.883 1 97.88 46 LEU B CA 1
ATOM 1642 C C . LEU B 1 46 ? -7.551 22.281 12.609 1 97.88 46 LEU B C 1
ATOM 1644 O O . LEU B 1 46 ? -8.57 22.875 12.25 1 97.88 46 LEU B O 1
ATOM 1648 N N . ARG B 1 47 ? -6.77 22.688 13.609 1 97.62 47 ARG B N 1
ATOM 1649 C CA . ARG B 1 47 ? -7.109 23.844 14.438 1 97.62 47 ARG B CA 1
ATOM 1650 C C . ARG B 1 47 ? -5.957 24.844 14.477 1 97.62 47 ARG B C 1
ATOM 1652 O O . ARG B 1 47 ? -5 24.656 15.234 1 97.62 47 ARG B O 1
ATOM 1659 N N . PRO B 1 48 ? -6.066 25.906 13.727 1 96.56 48 PRO B N 1
ATOM 1660 C CA . PRO B 1 48 ? -5.051 26.953 13.844 1 96.56 48 PRO B CA 1
ATOM 1661 C C . PRO B 1 48 ? -5.055 27.625 15.211 1 96.56 48 PRO B C 1
ATOM 1663 O O . PRO B 1 48 ? -6.117 27.797 15.812 1 96.56 48 PRO B O 1
ATOM 1666 N N . THR B 1 49 ? -3.844 27.938 15.641 1 95.56 49 THR B N 1
ATOM 1667 C CA . THR B 1 49 ? -3.719 28.656 16.906 1 95.56 49 THR B CA 1
ATOM 1668 C C . THR B 1 49 ? -3.479 30.141 16.656 1 95.56 49 THR B C 1
ATOM 1670 O O . THR B 1 49 ? -3.133 30.547 15.547 1 95.56 49 THR B O 1
ATOM 1673 N N . PRO B 1 50 ? -3.656 31 17.688 1 93.06 50 PRO B N 1
ATOM 1674 C CA . PRO B 1 50 ? -3.395 32.438 17.531 1 93.06 50 PRO B CA 1
ATOM 1675 C C . PRO B 1 50 ? -1.953 32.75 17.125 1 93.06 50 PRO B C 1
ATOM 1677 O O . PRO B 1 50 ? -1.683 33.781 16.5 1 93.06 50 PRO B O 1
ATOM 1680 N N . ARG B 1 51 ? -0.935 31.922 17.422 1 93.44 51 ARG B N 1
ATOM 1681 C CA . ARG B 1 51 ? 0.469 32.125 17.078 1 93.44 51 ARG B CA 1
ATOM 1682 C C . ARG B 1 51 ? 0.79 31.5 15.719 1 93.44 51 ARG B C 1
ATOM 1684 O O . ARG B 1 51 ? 1.956 31.266 15.398 1 93.44 51 ARG B O 1
ATOM 1691 N N . ASP B 1 52 ? -0.253 31.047 14.922 1 91.44 52 ASP B N 1
ATOM 1692 C CA . ASP B 1 52 ? -0.179 30.531 13.555 1 91.44 52 ASP B CA 1
ATOM 1693 C C . ASP B 1 52 ? 0.431 29.141 13.523 1 91.44 52 ASP B C 1
ATOM 1695 O O . ASP B 1 52 ? 1.003 28.734 12.508 1 91.44 52 ASP B O 1
ATOM 1699 N N . ASN B 1 53 ? 0.362 28.484 14.695 1 95.25 53 ASN B N 1
ATOM 1700 C CA . ASN B 1 53 ? 0.59 27.047 14.695 1 95.25 53 ASN B CA 1
ATOM 1701 C C . ASN B 1 53 ? -0.656 26.281 14.266 1 95.25 53 ASN B C 1
ATOM 1703 O O . ASN B 1 53 ? -1.718 26.875 14.062 1 95.25 53 ASN B O 1
ATOM 1707 N N . LEU B 1 54 ? -0.445 25.031 14.031 1 96.12 54 LEU B N 1
ATOM 1708 C CA . LEU B 1 54 ? -1.556 24.172 13.609 1 96.12 54 LEU B CA 1
ATOM 1709 C C . LEU B 1 54 ? -1.683 22.953 14.516 1 96.12 54 LEU B C 1
ATOM 1711 O O . LEU B 1 54 ? -0.822 22.078 14.492 1 96.12 54 LEU B O 1
ATOM 1715 N N . GLU B 1 55 ? -2.721 22.938 15.32 1 96.81 55 GLU B N 1
ATOM 1716 C CA . GLU B 1 55 ? -3.043 21.734 16.062 1 96.81 55 GLU B CA 1
ATOM 1717 C C . GLU B 1 55 ? -3.748 20.703 15.188 1 96.81 55 GLU B C 1
ATOM 1719 O O . GLU B 1 55 ? -4.777 21 14.578 1 96.81 55 GLU B O 1
ATOM 1724 N N . ILE B 1 56 ? -3.232 19.516 15.141 1 96.94 56 ILE B N 1
ATOM 1725 C CA . ILE B 1 56 ? -3.783 18.438 14.328 1 96.94 56 ILE B CA 1
ATOM 1726 C C . ILE B 1 56 ? -4.453 17.391 15.227 1 96.94 56 ILE B C 1
ATOM 1728 O O . ILE B 1 56 ? -3.787 16.734 16.031 1 96.94 56 ILE B O 1
ATOM 1732 N N . ILE B 1 57 ? -5.727 17.312 15.047 1 96.94 57 ILE B N 1
ATOM 1733 C CA . ILE B 1 57 ? -6.469 16.25 15.734 1 96.94 57 ILE B CA 1
ATOM 1734 C C . ILE B 1 57 ? -6.516 15.008 14.859 1 96.94 57 ILE B C 1
ATOM 1736 O O . ILE B 1 57 ? -6.93 15.062 13.703 1 96.94 57 ILE B O 1
ATOM 1740 N N . LEU B 1 58 ? -6.059 13.938 15.438 1 94.19 58 LEU B N 1
ATOM 1741 C CA . LEU B 1 58 ? -5.969 12.734 14.617 1 94.19 58 LEU B CA 1
ATOM 1742 C C . LEU B 1 58 ? -6.5 11.523 15.375 1 94.19 58 LEU B C 1
ATOM 1744 O O . LEU B 1 58 ? -6.727 11.586 16.578 1 94.19 58 LEU B O 1
ATOM 1748 N N . ARG B 1 59 ? -6.746 10.5 14.602 1 93.5 59 ARG B N 1
ATOM 1749 C CA . ARG B 1 59 ? -7.156 9.211 15.148 1 93.5 59 ARG B CA 1
ATOM 1750 C C . ARG B 1 59 ? -6.152 8.125 14.781 1 93.5 59 ARG B C 1
ATOM 1752 O O . ARG B 1 59 ? -5.609 8.117 13.672 1 93.5 59 ARG B O 1
ATOM 1759 N N . LYS B 1 60 ? -5.957 7.266 15.672 1 90.62 60 LYS B N 1
ATOM 1760 C CA . LYS B 1 60 ? -5.059 6.129 15.469 1 90.62 60 LYS B CA 1
ATOM 1761 C C . LYS B 1 60 ? -5.531 4.91 16.25 1 90.62 60 LYS B C 1
ATOM 1763 O O . LYS B 1 60 ? -6.398 5.016 17.125 1 90.62 60 LYS B O 1
ATOM 1768 N N . ARG B 1 61 ? -5.012 3.871 15.945 1 86.06 61 ARG B N 1
ATOM 1769 C CA . ARG B 1 61 ? -5.285 2.646 16.688 1 86.06 61 ARG B CA 1
ATOM 1770 C C . ARG B 1 61 ? -4.25 2.43 17.781 1 86.06 61 ARG B C 1
ATOM 1772 O O . ARG B 1 61 ? -3.049 2.572 17.547 1 86.06 61 ARG B O 1
ATOM 1779 N N . GLU B 1 62 ? -4.742 2.209 18.953 1 85.31 62 GLU B N 1
ATOM 1780 C CA . GLU B 1 62 ? -3.916 1.87 20.109 1 85.31 62 GLU B CA 1
ATOM 1781 C C . GLU B 1 62 ? -4.609 0.843 21 1 85.31 62 GLU B C 1
ATOM 1783 O O . GLU B 1 62 ? -5.766 1.033 21.391 1 85.31 62 GLU B O 1
ATOM 1788 N N . ASN B 1 63 ? -3.869 -0.214 21.281 1 84.31 63 ASN B N 1
ATOM 1789 C CA . ASN B 1 63 ? -4.387 -1.289 22.125 1 84.31 63 ASN B CA 1
ATOM 1790 C C . ASN B 1 63 ? -5.742 -1.785 21.625 1 84.31 63 ASN B C 1
ATOM 1792 O O . ASN B 1 63 ? -6.703 -1.851 22.391 1 84.31 63 ASN B O 1
ATOM 1796 N N . HIS B 1 64 ? -5.891 -1.899 20.344 1 79.88 64 HIS B N 1
ATOM 1797 C CA . HIS B 1 64 ? -7.039 -2.496 19.672 1 79.88 64 HIS B CA 1
ATOM 1798 C C . HIS B 1 64 ? -8.258 -1.583 19.75 1 79.88 64 HIS B C 1
ATOM 1800 O O . HIS B 1 64 ? -9.398 -2.049 19.656 1 79.88 64 HIS B O 1
ATOM 1806 N N . ALA B 1 65 ? -8.008 -0.314 20 1 87.25 65 ALA B N 1
ATOM 1807 C CA . ALA B 1 65 ? -9.078 0.679 19.984 1 87.25 65 ALA B CA 1
ATOM 1808 C C . ALA B 1 65 ? -8.68 1.91 19.172 1 87.25 65 ALA B C 1
ATOM 1810 O O . ALA B 1 65 ? -7.488 2.215 19.047 1 87.25 65 ALA B O 1
ATOM 1811 N N . CYS B 1 66 ? -9.648 2.494 18.625 1 90.19 66 CYS B N 1
ATOM 1812 C CA . CYS B 1 66 ? -9.398 3.764 17.953 1 90.19 66 CYS B CA 1
ATOM 1813 C C . CYS B 1 66 ? -9.43 4.922 18.953 1 90.19 66 CYS B C 1
ATOM 1815 O O . CYS B 1 66 ? -10.438 5.145 19.609 1 90.19 66 CYS B O 1
ATOM 1817 N N . ILE B 1 67 ? -8.391 5.641 19.031 1 92.88 67 ILE B N 1
ATOM 1818 C CA . ILE B 1 67 ? -8.328 6.746 19.984 1 92.88 67 ILE B CA 1
ATOM 1819 C C . ILE B 1 67 ? -8.039 8.047 19.25 1 92.88 67 ILE B C 1
ATOM 1821 O O . ILE B 1 67 ? -7.516 8.039 18.125 1 92.88 67 ILE B O 1
ATOM 1825 N N . GLU B 1 68 ? -8.406 9.094 19.922 1 93.44 68 GLU B N 1
ATOM 1826 C CA . GLU B 1 68 ? -8.117 10.43 19.406 1 93.44 68 GLU B CA 1
ATOM 1827 C C . GLU B 1 68 ? -6.832 10.984 20.016 1 93.44 68 GLU B C 1
ATOM 1829 O O . GLU B 1 68 ? -6.566 10.797 21.203 1 93.44 68 GLU B O 1
ATOM 1834 N N . GLY B 1 69 ? -6.055 11.547 19.219 1 92.06 69 GLY B N 1
ATOM 1835 C CA . GLY B 1 69 ? -4.848 12.234 19.672 1 92.06 69 GLY B CA 1
ATOM 1836 C C . GLY B 1 69 ? -4.652 13.578 19 1 92.06 69 GLY B C 1
ATOM 1837 O O . GLY B 1 69 ? -5.496 14.023 18.219 1 92.06 69 GLY B O 1
ATOM 1838 N N . ASN B 1 70 ? -3.65 14.289 19.5 1 93.75 70 ASN B N 1
ATOM 1839 C CA . ASN B 1 70 ? -3.322 15.57 18.875 1 93.75 70 ASN B CA 1
ATOM 1840 C C . ASN B 1 70 ? -1.813 15.773 18.781 1 93.75 70 ASN B C 1
ATOM 1842 O O . ASN B 1 70 ? -1.056 15.266 19.609 1 93.75 70 ASN B O 1
ATOM 1846 N N . ILE B 1 71 ? -1.472 16.422 17.75 1 93.94 71 ILE B N 1
ATOM 1847 C CA . ILE B 1 71 ? -0.089 16.844 17.547 1 93.94 71 ILE B CA 1
ATOM 1848 C C . ILE B 1 71 ? -0.043 18.312 17.188 1 93.94 71 ILE B C 1
ATOM 1850 O O . ILE B 1 71 ? -0.924 18.812 16.484 1 93.94 71 ILE B O 1
ATOM 1854 N N . MET B 1 72 ? 0.989 19.016 17.734 1 96.31 72 MET B N 1
ATOM 1855 C CA . MET B 1 72 ? 1.152 20.438 17.422 1 96.31 72 MET B CA 1
ATOM 1856 C C . MET B 1 72 ? 2.18 20.641 16.312 1 96.31 72 MET B C 1
ATOM 1858 O O . MET B 1 72 ? 3.324 20.188 16.438 1 96.31 72 MET B O 1
ATOM 1862 N N . ALA B 1 73 ? 1.758 21.219 15.234 1 96.25 73 ALA B N 1
ATOM 1863 C CA . ALA B 1 73 ? 2.639 21.625 14.141 1 96.25 73 ALA B CA 1
ATOM 1864 C C . ALA B 1 73 ? 3.016 23.094 14.25 1 96.25 73 ALA B C 1
ATOM 1866 O O . ALA B 1 73 ? 2.166 23.969 14.086 1 96.25 73 ALA B O 1
ATOM 1867 N N . GLN B 1 74 ? 4.277 23.359 14.43 1 96.94 74 GLN B N 1
ATOM 1868 C CA . GLN B 1 74 ? 4.762 24.719 14.625 1 96.94 74 GLN B CA 1
ATOM 1869 C C . GLN B 1 74 ? 5.07 25.391 13.281 1 96.94 74 GLN B C 1
ATOM 1871 O O . GLN B 1 74 ? 5.719 24.797 12.422 1 96.94 74 GLN B O 1
ATOM 1876 N N . ARG B 1 75 ? 4.668 26.594 13.219 1 94.62 75 ARG B N 1
ATOM 1877 C CA . ARG B 1 75 ? 4.895 27.359 11.992 1 94.62 75 ARG B CA 1
ATOM 1878 C C . ARG B 1 75 ? 6.387 27.562 11.742 1 94.62 75 ARG B C 1
ATOM 1880 O O . ARG B 1 75 ? 7.172 27.641 12.688 1 94.62 75 ARG B O 1
ATOM 1887 N N . THR B 1 76 ? 6.734 27.641 10.492 1 94.69 76 THR B N 1
ATOM 1888 C CA . THR B 1 76 ? 8.078 28.016 10.07 1 94.69 76 THR B CA 1
ATOM 1889 C C . THR B 1 76 ? 8.055 29.281 9.227 1 94.69 76 THR B C 1
ATOM 1891 O O . THR B 1 76 ? 7.023 29.953 9.141 1 94.69 76 THR B O 1
ATOM 1894 N N . GLU B 1 77 ? 9.25 29.656 8.719 1 92.12 77 GLU B N 1
ATOM 1895 C CA . GLU B 1 77 ? 9.328 30.812 7.828 1 92.12 77 GLU B CA 1
ATOM 1896 C C . GLU B 1 77 ? 8.5 30.594 6.566 1 92.12 77 GLU B C 1
ATOM 1898 O O . GLU B 1 77 ? 7.992 31.562 5.977 1 92.12 77 GLU B O 1
ATOM 1903 N N . ASP B 1 78 ? 8.43 29.391 6.168 1 92.25 78 ASP B N 1
ATOM 1904 C CA . ASP B 1 78 ? 7.57 29 5.055 1 92.25 78 ASP B CA 1
ATOM 1905 C C . ASP B 1 78 ? 6.16 28.672 5.543 1 92.25 78 ASP B C 1
ATOM 1907 O O . ASP B 1 78 ? 5.973 27.734 6.324 1 92.25 78 ASP B O 1
ATOM 1911 N N . PRO B 1 79 ? 5.137 29.406 5.062 1 90.81 79 PRO B N 1
ATOM 1912 C CA . PRO B 1 79 ? 3.777 29.203 5.578 1 90.81 79 PRO B CA 1
ATOM 1913 C C . PRO B 1 79 ? 3.217 27.828 5.27 1 90.81 79 PRO B C 1
ATOM 1915 O O . PRO B 1 79 ? 2.23 27.406 5.875 1 90.81 79 PRO B O 1
ATOM 1918 N N . ALA B 1 80 ? 3.793 27.125 4.379 1 92.56 80 ALA B N 1
ATOM 1919 C CA . ALA B 1 80 ? 3.266 25.828 3.988 1 92.56 80 ALA B CA 1
ATOM 1920 C C . ALA B 1 80 ? 4.027 24.703 4.68 1 92.56 80 ALA B C 1
ATOM 1922 O O . ALA B 1 80 ? 3.779 23.516 4.418 1 92.56 80 ALA B O 1
ATOM 1923 N N . VAL B 1 81 ? 4.988 25.094 5.473 1 94.81 81 VAL B N 1
ATOM 1924 C CA . VAL B 1 81 ? 5.844 24.094 6.121 1 94.81 81 VAL B CA 1
ATOM 1925 C C . VAL B 1 81 ? 5.738 24.234 7.637 1 94.81 81 VAL B C 1
ATOM 1927 O O . VAL B 1 81 ? 5.789 25.359 8.164 1 94.81 81 VAL B O 1
ATOM 1930 N N . PHE B 1 82 ? 5.578 23.125 8.289 1 95.81 82 PHE B N 1
ATOM 1931 C CA . PHE B 1 82 ? 5.473 23.094 9.742 1 95.81 82 PHE B CA 1
ATOM 1932 C C . PHE B 1 82 ? 6.473 22.109 10.336 1 95.81 82 PHE B C 1
ATOM 1934 O O . PHE B 1 82 ? 6.934 21.203 9.648 1 95.81 82 PHE B O 1
ATOM 1941 N N . MET B 1 83 ? 6.793 22.375 11.555 1 96.06 83 MET B N 1
ATOM 1942 C CA . MET B 1 83 ? 7.602 21.438 12.32 1 96.06 83 MET B CA 1
ATOM 1943 C C . MET B 1 83 ? 6.77 20.75 13.406 1 96.06 83 MET B C 1
ATOM 1945 O O . MET B 1 83 ? 6.008 21.422 14.109 1 96.06 83 MET B O 1
ATOM 1949 N N . VAL B 1 84 ? 6.926 19.453 13.422 1 93.81 84 VAL B N 1
ATOM 1950 C CA . VAL B 1 84 ? 6.156 18.719 14.422 1 93.81 84 VAL B CA 1
ATOM 1951 C C . VAL B 1 84 ? 7.086 17.797 15.211 1 93.81 84 VAL B C 1
ATOM 1953 O O . VAL B 1 84 ? 8.102 17.344 14.695 1 93.81 84 VAL B O 1
ATOM 1956 N N . ASP B 1 85 ? 6.664 17.641 16.469 1 87.19 85 ASP B N 1
ATOM 1957 C CA . ASP B 1 85 ? 7.336 16.609 17.266 1 87.19 85 ASP B CA 1
ATOM 1958 C C . ASP B 1 85 ? 6.551 15.305 17.25 1 87.19 85 ASP B C 1
ATOM 1960 O O . ASP B 1 85 ? 5.621 15.117 18.031 1 87.19 85 ASP B O 1
ATOM 1964 N N . TYR B 1 86 ? 6.789 14.43 16.406 1 82.56 86 TYR B N 1
ATOM 1965 C CA . TYR B 1 86 ? 6.188 13.117 16.203 1 82.56 86 TYR B CA 1
ATOM 1966 C C . TYR B 1 86 ? 7.258 12.047 16.078 1 82.56 86 TYR B C 1
ATOM 1968 O O . TYR B 1 86 ? 7.723 11.75 14.969 1 82.56 86 TYR B O 1
ATOM 1976 N N . GLN B 1 87 ? 7.543 11.391 17.188 1 79.62 87 GLN B N 1
ATOM 1977 C CA . GLN B 1 87 ? 8.641 10.43 17.203 1 79.62 87 GLN B CA 1
ATOM 1978 C C . GLN B 1 87 ? 9.938 11.062 16.703 1 79.62 87 GLN B C 1
ATOM 1980 O O . GLN B 1 87 ? 10.625 10.5 15.852 1 79.62 87 GLN B O 1
ATOM 1985 N N . GLY B 1 88 ? 10.164 12.32 17.156 1 82.62 88 GLY B N 1
ATOM 1986 C CA . GLY B 1 88 ? 11.25 13.18 16.719 1 82.62 88 GLY B CA 1
ATOM 1987 C C . GLY B 1 88 ? 10.773 14.352 15.875 1 82.62 88 GLY B C 1
ATOM 1988 O O . GLY B 1 88 ? 9.641 14.359 15.391 1 82.62 88 GLY B O 1
ATOM 1989 N N . GLU B 1 89 ? 11.609 15.281 15.742 1 88.81 89 GLU B N 1
ATOM 1990 C CA . GLU B 1 89 ? 11.242 16.469 14.969 1 88.81 89 GLU B CA 1
ATOM 1991 C C . GLU B 1 89 ? 11.125 16.141 13.477 1 88.81 89 GLU B C 1
ATOM 1993 O O . GLU B 1 89 ? 12.047 15.578 12.883 1 88.81 89 GLU B O 1
ATOM 1998 N N . LYS B 1 90 ? 9.953 16.484 12.984 1 90.25 90 LYS B N 1
ATOM 1999 C CA . LYS B 1 90 ? 9.672 16.203 11.57 1 90.25 90 LYS B CA 1
ATOM 2000 C C . LYS B 1 90 ? 9.062 17.422 10.891 1 90.25 90 LYS B C 1
ATOM 2002 O O . LYS B 1 90 ? 8.445 18.266 11.547 1 90.25 90 LYS B O 1
ATOM 2007 N N . LYS B 1 91 ? 9.289 17.406 9.672 1 93.62 91 LYS B N 1
ATOM 2008 C CA . LYS B 1 91 ? 8.742 18.484 8.852 1 93.62 91 LYS B CA 1
ATOM 2009 C C . LYS B 1 91 ? 7.5 18.031 8.094 1 93.62 91 LYS B C 1
ATOM 2011 O O . LYS B 1 91 ? 7.469 16.922 7.547 1 93.62 91 LYS B O 1
ATOM 2016 N N . ILE B 1 92 ? 6.504 18.844 8.094 1 95.38 92 ILE B N 1
ATOM 2017 C CA . ILE B 1 92 ? 5.301 18.625 7.297 1 95.38 92 ILE B CA 1
ATOM 2018 C C . ILE B 1 92 ? 5.172 19.734 6.25 1 95.38 92 ILE B C 1
ATOM 2020 O O . ILE B 1 92 ? 5.344 20.922 6.559 1 95.38 92 ILE B O 1
ATOM 2024 N N . SER B 1 93 ? 4.887 19.391 5.074 1 95.06 93 SER B N 1
ATOM 2025 C CA . SER B 1 93 ? 4.695 20.359 3.992 1 95.06 93 SER B CA 1
ATOM 2026 C C . SER B 1 93 ? 3.34 20.172 3.32 1 95.06 93 SER B C 1
ATOM 2028 O O . SER B 1 93 ? 2.979 19.062 2.934 1 95.06 93 SER B O 1
ATOM 2030 N N . VAL B 1 94 ? 2.633 21.203 3.234 1 95.81 94 VAL B N 1
ATOM 2031 C CA . VAL B 1 94 ? 1.415 21.188 2.43 1 95.81 94 VAL B CA 1
ATOM 2032 C C . VAL B 1 94 ? 1.771 21.297 0.95 1 95.81 94 VAL B C 1
ATOM 2034 O O . VAL B 1 94 ? 2.453 22.25 0.542 1 95.81 94 VAL B O 1
ATOM 2037 N N . LEU B 1 95 ? 1.276 20.375 0.207 1 95.06 95 LEU B N 1
ATOM 2038 C CA . LEU B 1 95 ? 1.634 20.344 -1.206 1 95.06 95 LEU B CA 1
ATOM 2039 C C . LEU B 1 95 ? 0.646 21.156 -2.037 1 95.06 95 LEU B C 1
ATOM 2041 O O . LEU B 1 95 ? 1.042 21.859 -2.971 1 95.06 95 LEU B O 1
ATOM 2045 N N . ASP B 1 96 ? -0.611 20.953 -1.779 1 94.69 96 ASP B N 1
ATOM 2046 C CA . ASP B 1 96 ? -1.658 21.609 -2.564 1 94.69 96 ASP B CA 1
ATOM 2047 C C . ASP B 1 96 ? -2.988 21.594 -1.813 1 94.69 96 ASP B C 1
ATOM 2049 O O . ASP B 1 96 ? -3.258 20.688 -1.021 1 94.69 96 ASP B O 1
ATOM 2053 N N . THR B 1 97 ? -3.76 22.609 -1.978 1 96.56 97 THR B N 1
ATOM 2054 C CA . THR B 1 97 ? -5.098 22.672 -1.404 1 96.56 97 THR B CA 1
ATOM 2055 C C . THR B 1 97 ? -5.941 23.734 -2.125 1 96.56 97 THR B C 1
ATOM 2057 O O . THR B 1 97 ? -5.41 24.734 -2.613 1 96.56 97 THR B O 1
ATOM 2060 N N . ASP B 1 98 ? -7.184 23.422 -2.213 1 94.69 98 ASP B N 1
ATOM 2061 C CA . ASP B 1 98 ? -8.117 24.469 -2.617 1 94.69 98 ASP B CA 1
ATOM 2062 C C . ASP B 1 98 ? -8.969 24.938 -1.438 1 94.69 98 ASP B C 1
ATOM 2064 O O . ASP B 1 98 ? -9.977 25.609 -1.627 1 94.69 98 ASP B O 1
ATOM 2068 N N . TYR B 1 99 ? -8.633 24.422 -0.237 1 94.88 99 TYR B N 1
ATOM 2069 C CA . TYR B 1 99 ? -9.219 24.781 1.05 1 94.88 99 TYR B CA 1
ATOM 2070 C C . TYR B 1 99 ? -10.617 24.203 1.194 1 94.88 99 TYR B C 1
ATOM 2072 O O . TYR B 1 99 ? -11.031 23.828 2.297 1 94.88 99 TYR B O 1
ATOM 2080 N N . THR B 1 100 ? -11.328 24.031 0.089 1 94.81 100 THR B N 1
ATOM 2081 C CA . THR B 1 100 ? -12.742 23.703 0.179 1 94.81 100 THR B CA 1
ATOM 2082 C C . THR B 1 100 ? -12.984 22.234 -0.122 1 94.81 100 THR B C 1
ATOM 2084 O O . THR B 1 100 ? -13.961 21.641 0.358 1 94.81 100 THR B O 1
ATOM 2087 N N . HIS B 1 101 ? -12.086 21.672 -0.898 1 96 101 HIS B N 1
ATOM 2088 C CA . HIS B 1 101 ? -12.383 20.312 -1.315 1 96 101 HIS B CA 1
ATOM 2089 C C . HIS B 1 101 ? -11.281 19.344 -0.88 1 96 101 HIS B C 1
ATOM 2091 O O . HIS B 1 101 ? -11.555 18.234 -0.44 1 96 101 HIS B O 1
ATOM 2097 N N . TYR B 1 102 ? -10.055 19.797 -1.009 1 97.5 102 TYR B N 1
ATOM 2098 C CA . TYR B 1 102 ? -9 18.844 -0.72 1 97.5 102 TYR B CA 1
ATOM 2099 C C . TYR B 1 102 ? -7.766 19.531 -0.156 1 97.5 102 TYR B C 1
ATOM 2101 O O . TYR B 1 102 ? -7.598 20.75 -0.319 1 97.5 102 TYR B O 1
ATOM 2109 N N . MET B 1 103 ? -6.879 18.781 0.465 1 97.31 103 MET B N 1
ATOM 2110 C CA . MET B 1 103 ? -5.539 19.188 0.887 1 97.31 103 MET B CA 1
ATOM 2111 C C . MET B 1 103 ? -4.574 18 0.828 1 97.31 103 MET B C 1
ATOM 2113 O O . MET B 1 103 ? -4.895 16.906 1.298 1 97.31 103 MET B O 1
ATOM 2117 N N . PHE B 1 104 ? -3.434 18.203 0.216 1 97.81 104 PHE B N 1
ATOM 2118 C CA . PHE B 1 104 ? -2.348 17.234 0.189 1 97.81 104 PHE B CA 1
ATOM 2119 C C . PHE B 1 104 ? -1.204 17.672 1.096 1 97.81 104 PHE B C 1
ATOM 2121 O O . PHE B 1 104 ? -0.758 18.812 1.028 1 97.81 104 PHE B O 1
ATOM 2128 N N . PHE B 1 105 ? -0.729 16.812 1.874 1 96.69 105 PHE B N 1
ATOM 2129 C CA . PHE B 1 105 ? 0.474 17.141 2.627 1 96.69 105 PHE B CA 1
ATOM 2130 C C . PHE B 1 105 ? 1.399 15.938 2.729 1 96.69 105 PHE B C 1
ATOM 2132 O O . PHE B 1 105 ? 0.964 14.797 2.549 1 96.69 105 PHE B O 1
ATOM 2139 N N . CYS B 1 106 ? 2.654 16.234 3.004 1 96.06 106 CYS B N 1
ATOM 2140 C CA . CYS B 1 106 ? 3.654 15.195 3.24 1 96.06 106 CYS B CA 1
ATOM 2141 C C . CYS B 1 106 ? 4.434 15.469 4.52 1 96.06 106 CYS B C 1
ATOM 2143 O O . CYS B 1 106 ? 4.598 16.625 4.914 1 96.06 106 CYS B O 1
ATOM 2145 N N . MET B 1 107 ? 4.848 14.414 5.086 1 94.62 107 MET B N 1
ATOM 2146 C CA . MET B 1 107 ? 5.691 14.477 6.273 1 94.62 107 MET B CA 1
ATOM 2147 C C . MET B 1 107 ? 6.977 13.672 6.074 1 94.62 107 MET B C 1
ATOM 2149 O O . MET B 1 107 ? 6.945 12.578 5.512 1 94.62 107 MET B O 1
ATOM 2153 N N . GLU B 1 108 ? 8 14.312 6.449 1 91.38 108 GLU B N 1
ATOM 2154 C CA . GLU B 1 108 ? 9.25 13.555 6.477 1 91.38 108 GLU B CA 1
ATOM 2155 C C . GLU B 1 108 ? 9.219 12.477 7.559 1 91.38 108 GLU B C 1
ATOM 2157 O O . GLU B 1 108 ? 8.695 12.703 8.648 1 91.38 108 GLU B O 1
ATOM 2162 N N . ALA B 1 109 ? 9.625 11.336 7.133 1 83.06 109 ALA B N 1
ATOM 2163 C CA . ALA B 1 109 ? 9.641 10.211 8.055 1 83.06 109 ALA B CA 1
ATOM 2164 C C . ALA B 1 109 ? 10.859 9.32 7.816 1 83.06 109 ALA B C 1
ATOM 2166 O O . ALA B 1 109 ? 11.203 9.023 6.668 1 83.06 109 ALA B O 1
ATOM 2167 N N . PRO B 1 110 ? 11.547 9.117 8.914 1 77.88 110 PRO B N 1
ATOM 2168 C CA . PRO B 1 110 ? 12.695 8.219 8.711 1 77.88 110 PRO B CA 1
ATOM 2169 C C . PRO B 1 110 ? 12.281 6.848 8.18 1 77.88 110 PRO B C 1
ATOM 2171 O O . PRO B 1 110 ? 11.195 6.355 8.508 1 77.88 110 PRO B O 1
ATOM 2174 N N . ALA B 1 111 ? 12.984 6.336 7.219 1 70.12 111 ALA B N 1
ATOM 2175 C CA . ALA B 1 111 ? 12.797 4.984 6.695 1 70.12 111 ALA B CA 1
ATOM 2176 C C . ALA B 1 111 ? 14.109 4.203 6.707 1 70.12 111 ALA B C 1
ATOM 2178 O O . ALA B 1 111 ? 15.188 4.797 6.699 1 70.12 111 ALA B O 1
ATOM 2179 N N . PRO B 1 112 ? 13.844 2.943 6.953 1 65.25 112 PRO B N 1
ATOM 2180 C CA . PRO B 1 112 ? 15.086 2.16 6.98 1 65.25 112 PRO B CA 1
ATOM 2181 C C . PRO B 1 112 ? 15.992 2.449 5.785 1 65.25 112 PRO B C 1
ATOM 2183 O O . PRO B 1 112 ? 15.523 2.488 4.645 1 65.25 112 PRO B O 1
ATOM 2186 N N . GLY B 1 113 ? 17.25 2.617 6.148 1 58.16 113 GLY B N 1
ATOM 2187 C CA . GLY B 1 113 ? 18.281 2.799 5.141 1 58.16 113 GLY B CA 1
ATOM 2188 C C . GLY B 1 113 ? 18.359 4.219 4.609 1 58.16 113 GLY B C 1
ATOM 2189 O O . GLY B 1 113 ? 19.266 4.555 3.846 1 58.16 113 GLY B O 1
ATOM 2190 N N . THR B 1 114 ? 17.266 4.844 4.793 1 62.22 114 THR B N 1
ATOM 2191 C CA . THR B 1 114 ? 17.344 6.23 4.352 1 62.22 114 THR B CA 1
ATOM 2192 C C . THR B 1 114 ? 16.75 7.168 5.395 1 62.22 114 THR B C 1
ATOM 2194 O O . THR B 1 114 ? 15.812 6.793 6.109 1 62.22 114 THR B O 1
ATOM 2197 N N . GLU B 1 115 ? 17.406 8.234 5.555 1 61.19 115 GLU B N 1
ATOM 2198 C CA . GLU B 1 115 ? 16.891 9.273 6.438 1 61.19 115 GLU B CA 1
ATOM 2199 C C . GLU B 1 115 ? 15.766 10.055 5.766 1 61.19 115 GLU B C 1
ATOM 2201 O O . GLU B 1 115 ? 15.031 10.797 6.43 1 61.19 115 GLU B O 1
ATOM 2206 N N . ASN B 1 116 ? 15.555 9.602 4.617 1 77.62 116 ASN B N 1
ATOM 2207 C CA . ASN B 1 116 ? 14.734 10.531 3.854 1 77.62 116 ASN B CA 1
ATOM 2208 C C . ASN B 1 116 ? 13.43 9.883 3.396 1 77.62 116 ASN B C 1
ATOM 2210 O O . ASN B 1 116 ? 13.008 10.062 2.256 1 77.62 116 ASN B O 1
ATOM 2214 N N . GLY B 1 117 ? 12.805 9.172 4.195 1 85.38 117 GLY B N 1
ATOM 2215 C CA . GLY B 1 117 ? 11.492 8.672 3.83 1 85.38 117 GLY B CA 1
ATOM 2216 C C . GLY B 1 117 ? 10.398 9.719 3.928 1 85.38 117 GLY B C 1
ATOM 2217 O O . GLY B 1 117 ? 10.633 10.82 4.43 1 85.38 117 GLY B O 1
ATOM 2218 N N . MET B 1 118 ? 9.289 9.422 3.279 1 91.94 118 MET B N 1
ATOM 2219 C CA . MET B 1 118 ? 8.18 10.367 3.252 1 91.94 118 MET B CA 1
ATOM 2220 C C . MET B 1 118 ? 6.844 9.641 3.277 1 91.94 118 MET B C 1
ATOM 2222 O O . MET B 1 118 ? 6.723 8.531 2.742 1 91.94 118 MET B O 1
ATOM 2226 N N . MET B 1 119 ? 5.973 10.266 3.949 1 95.19 119 MET B N 1
ATOM 2227 C CA . MET B 1 119 ? 4.578 9.828 3.873 1 95.19 119 MET B CA 1
ATOM 2228 C C . MET B 1 119 ? 3.666 11 3.51 1 95.19 119 MET B C 1
ATOM 2230 O O . MET B 1 119 ? 3.908 12.133 3.92 1 95.19 119 MET B O 1
ATOM 2234 N N . CYS B 1 120 ? 2.654 10.727 2.785 1 96.75 120 CYS B N 1
ATOM 2235 C CA . CYS B 1 120 ? 1.746 11.766 2.305 1 96.75 120 CYS B CA 1
ATOM 2236 C C . CYS B 1 120 ? 0.293 11.352 2.508 1 96.75 120 CYS B C 1
ATOM 2238 O O . CYS B 1 120 ? -0.017 10.156 2.555 1 96.75 120 CYS B O 1
ATOM 2240 N N . GLN B 1 121 ? -0.569 12.344 2.623 1 97.44 121 GLN B N 1
ATOM 2241 C CA . GLN B 1 121 ? -2 12.078 2.732 1 97.44 121 GLN B CA 1
ATOM 2242 C C . GLN B 1 121 ? -2.803 13.031 1.852 1 97.44 121 GLN B C 1
ATOM 2244 O O . GLN B 1 121 ? -2.41 14.188 1.655 1 97.44 121 GLN B O 1
ATOM 2249 N N . TYR B 1 122 ? -3.795 12.516 1.355 1 97.75 122 TYR B N 1
ATOM 2250 C CA . TYR B 1 122 ? -4.871 13.258 0.708 1 97.75 122 TYR B CA 1
ATOM 2251 C C . TYR B 1 122 ? -6.074 13.398 1.635 1 97.75 122 TYR B C 1
ATOM 2253 O O . TYR B 1 122 ? -6.699 12.398 2 1 97.75 122 TYR B O 1
ATOM 2261 N N . LEU B 1 123 ? -6.418 14.625 1.987 1 97.5 123 LEU B N 1
ATOM 2262 C CA . LEU B 1 123 ? -7.562 14.93 2.84 1 97.5 123 LEU B CA 1
ATOM 2263 C C . LEU B 1 123 ? -8.688 15.562 2.029 1 97.5 123 LEU B C 1
ATOM 2265 O O . LEU B 1 123 ? 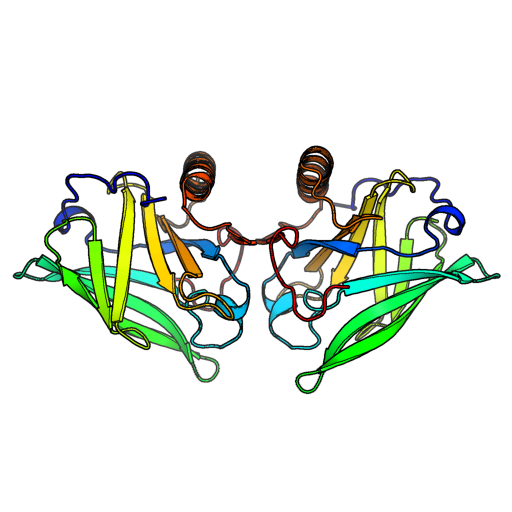-8.438 16.359 1.121 1 97.5 123 LEU B O 1
ATOM 2269 N N . ALA B 1 124 ? -9.883 15.234 2.447 1 97.25 124 ALA B N 1
ATOM 2270 C CA . ALA B 1 124 ? -11.07 15.852 1.854 1 97.25 124 ALA B CA 1
ATOM 2271 C C . ALA B 1 124 ? -12.047 16.312 2.93 1 97.25 124 ALA B C 1
ATOM 2273 O O . ALA B 1 124 ? -12 15.836 4.066 1 97.25 124 ALA B O 1
ATOM 2274 N N . ARG B 1 125 ? -12.914 17.266 2.576 1 96.94 125 ARG B N 1
ATOM 2275 C CA . ARG B 1 125 ? -13.906 17.766 3.514 1 96.94 125 ARG B CA 1
ATOM 2276 C C . ARG B 1 125 ? -15.055 16.781 3.684 1 96.94 125 ARG B C 1
ATOM 2278 O O . ARG B 1 125 ? -15.773 16.828 4.684 1 96.94 125 ARG B O 1
ATOM 2285 N N . THR B 1 126 ? -15.195 15.906 2.715 1 94.38 126 THR B N 1
ATOM 2286 C CA . THR B 1 126 ? -16.25 14.898 2.76 1 94.38 126 THR B CA 1
ATOM 2287 C C . THR B 1 126 ? -15.688 13.516 2.41 1 94.38 126 THR B C 1
ATOM 2289 O O . THR B 1 126 ? -14.562 13.406 1.927 1 94.38 126 THR B O 1
ATOM 2292 N N . LEU B 1 127 ? -16.547 12.523 2.6 1 92.5 127 LEU B N 1
ATOM 2293 C CA . LEU B 1 127 ? -16.156 11.148 2.33 1 92.5 127 LEU B CA 1
ATOM 2294 C C . LEU B 1 127 ? -16.453 10.773 0.882 1 92.5 127 LEU B C 1
ATOM 2296 O O . LEU B 1 127 ? -16.172 9.648 0.46 1 92.5 127 LEU B O 1
ATOM 2300 N N . LYS B 1 128 ? -16.969 11.695 0.19 1 91.12 128 LYS B N 1
ATOM 2301 C CA . LYS B 1 128 ? -17.297 11.398 -1.202 1 91.12 128 LYS B CA 1
ATOM 2302 C C . LYS B 1 128 ? -16.031 11.281 -2.051 1 91.12 128 LYS B C 1
ATOM 2304 O O . LYS B 1 128 ? -15.203 12.195 -2.068 1 91.12 128 LYS B O 1
ATOM 2309 N N . ALA B 1 129 ? -15.953 10.141 -2.684 1 87.25 129 ALA B N 1
ATOM 2310 C CA . ALA B 1 129 ? -14.805 9.93 -3.557 1 87.25 129 ALA B CA 1
ATOM 2311 C C . ALA B 1 129 ? -14.805 10.93 -4.711 1 87.25 129 ALA B C 1
ATOM 2313 O O . ALA B 1 129 ? -15.852 11.234 -5.281 1 87.25 129 ALA B O 1
ATOM 2314 N N . ASP B 1 130 ? -13.633 11.484 -4.957 1 93.5 130 ASP B N 1
ATOM 2315 C CA . ASP B 1 130 ? -13.406 12.391 -6.074 1 93.5 130 ASP B CA 1
ATOM 2316 C C . ASP B 1 130 ? -12.211 11.945 -6.918 1 93.5 130 ASP B C 1
ATOM 2318 O O . ASP B 1 130 ? -11.062 12.219 -6.57 1 93.5 130 ASP B O 1
ATOM 2322 N N . ASN B 1 131 ? -12.492 11.367 -8.07 1 91.56 131 ASN B N 1
ATOM 2323 C CA . ASN B 1 131 ? -11.453 10.781 -8.914 1 91.56 131 ASN B CA 1
ATOM 2324 C C . ASN B 1 131 ? -10.516 11.844 -9.477 1 91.56 131 ASN B C 1
ATOM 2326 O O . ASN B 1 131 ? -9.328 11.594 -9.672 1 91.56 131 ASN B O 1
ATOM 2330 N N . GLU B 1 132 ? -11.109 12.969 -9.734 1 95 132 GLU B N 1
ATOM 2331 C CA . GLU B 1 132 ? -10.273 14.055 -10.25 1 95 132 GLU B CA 1
ATOM 2332 C C . GLU B 1 132 ? -9.234 14.484 -9.227 1 95 132 GLU B C 1
ATOM 2334 O O . GLU B 1 132 ? -8.07 14.719 -9.57 1 95 132 GLU B O 1
ATOM 2339 N N . VAL B 1 133 ? -9.633 14.57 -8.016 1 95.94 133 VAL B N 1
ATOM 2340 C CA . VAL B 1 133 ? -8.711 14.977 -6.965 1 95.94 133 VAL B CA 1
ATOM 2341 C C . VAL B 1 133 ? -7.699 13.859 -6.707 1 95.94 133 VAL B C 1
ATOM 2343 O O . VAL B 1 133 ? -6.527 14.125 -6.434 1 95.94 133 VAL B O 1
ATOM 2346 N N . MET B 1 134 ? -8.164 12.594 -6.812 1 94.19 134 MET B N 1
ATOM 2347 C CA . MET B 1 134 ? -7.254 11.461 -6.66 1 94.19 134 MET B CA 1
ATOM 2348 C C . MET B 1 134 ? -6.145 11.508 -7.707 1 94.19 134 MET B C 1
ATOM 2350 O O . MET B 1 134 ? -4.977 11.281 -7.391 1 94.19 134 MET B O 1
ATOM 2354 N N . GLU B 1 135 ? -6.523 11.797 -8.898 1 93.69 135 GLU B N 1
ATOM 2355 C CA . GLU B 1 135 ? -5.535 11.922 -9.969 1 93.69 135 GLU B CA 1
ATOM 2356 C C . GLU B 1 135 ? -4.559 13.062 -9.688 1 93.69 135 GLU B C 1
ATOM 2358 O O . GLU B 1 135 ? -3.363 12.945 -9.969 1 93.69 135 GLU B O 1
ATOM 2363 N N . LYS B 1 136 ? -5.062 14.148 -9.227 1 95.56 136 LYS B N 1
ATOM 2364 C CA . LYS B 1 136 ? -4.207 15.266 -8.852 1 95.56 136 LYS B CA 1
ATOM 2365 C C . LYS B 1 136 ? -3.207 14.859 -7.77 1 95.56 136 LYS B C 1
ATOM 2367 O O . LYS B 1 136 ? -2.037 15.242 -7.82 1 95.56 136 LYS B O 1
ATOM 2372 N N . PHE B 1 137 ? -3.699 14.109 -6.859 1 96.44 137 PHE B N 1
ATOM 2373 C CA . PHE B 1 137 ? -2.83 13.602 -5.805 1 96.44 137 PHE B CA 1
ATOM 2374 C C . PHE B 1 137 ? -1.725 12.734 -6.391 1 96.44 137 PHE B C 1
ATOM 2376 O O . PHE B 1 137 ? -0.552 12.891 -6.047 1 96.44 137 PHE B O 1
ATOM 2383 N N . ASP B 1 138 ? -2.111 11.891 -7.262 1 92.81 138 ASP B N 1
ATOM 2384 C CA . ASP B 1 138 ? -1.148 11.016 -7.926 1 92.81 138 ASP B CA 1
ATOM 2385 C C . ASP B 1 138 ? -0.072 11.82 -8.641 1 92.81 138 ASP B C 1
ATOM 2387 O O . ASP B 1 138 ? 1.114 11.492 -8.562 1 92.81 138 ASP B O 1
ATOM 2391 N N . ARG B 1 139 ? -0.506 12.82 -9.273 1 93.81 139 ARG B N 1
ATOM 2392 C CA . ARG B 1 139 ? 0.433 13.68 -9.977 1 93.81 139 ARG B CA 1
ATOM 2393 C C . ARG B 1 139 ? 1.371 14.383 -9.008 1 93.81 139 ARG B C 1
ATOM 2395 O O . ARG B 1 139 ? 2.566 14.523 -9.273 1 93.81 139 ARG B O 1
ATOM 2402 N N . ALA B 1 140 ? 0.851 14.828 -7.926 1 95 140 ALA B N 1
ATOM 2403 C CA . ALA B 1 140 ? 1.67 15.484 -6.914 1 95 140 ALA B CA 1
ATOM 2404 C C . ALA B 1 140 ? 2.744 14.539 -6.379 1 95 140 ALA B C 1
ATOM 2406 O O . ALA B 1 140 ? 3.883 14.953 -6.145 1 95 140 ALA B O 1
ATOM 2407 N N . LEU B 1 141 ? 2.379 13.281 -6.188 1 94.62 141 LEU B N 1
ATOM 2408 C CA . LEU B 1 141 ? 3.316 12.297 -5.664 1 94.62 141 LEU B CA 1
ATOM 2409 C C . LEU B 1 141 ? 4.496 12.109 -6.609 1 94.62 141 LEU B C 1
ATOM 2411 O O . LEU B 1 141 ? 5.613 11.828 -6.172 1 94.62 141 LEU B O 1
ATOM 2415 N N . GLN B 1 142 ? 4.277 12.297 -7.891 1 91 142 GLN B N 1
ATOM 2416 C CA . GLN B 1 142 ? 5.312 12.086 -8.898 1 91 142 GLN B CA 1
ATOM 2417 C C . GLN B 1 142 ? 6.348 13.203 -8.859 1 91 142 GLN B C 1
ATOM 2419 O O . GLN B 1 142 ? 7.441 13.062 -9.414 1 91 142 GLN B O 1
ATOM 2424 N N . THR B 1 143 ? 5.969 14.273 -8.219 1 91.5 143 THR B N 1
ATOM 2425 C CA . THR B 1 143 ? 6.871 15.414 -8.188 1 91.5 143 THR B CA 1
ATOM 2426 C C . THR B 1 143 ? 7.805 15.33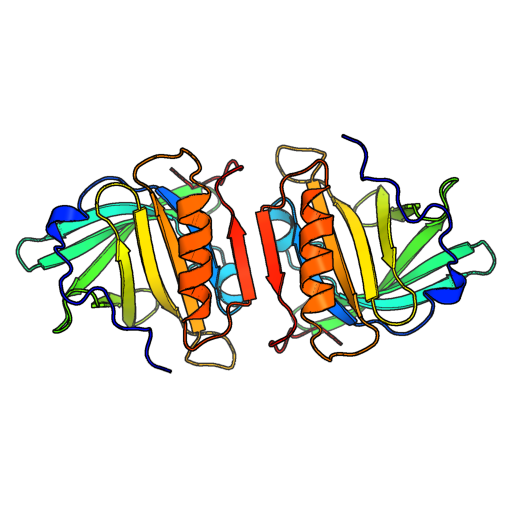6 -6.98 1 91.5 143 THR B C 1
ATOM 2428 O O . THR B 1 143 ? 8.727 16.141 -6.848 1 91.5 143 THR B O 1
ATOM 2431 N N . LEU B 1 144 ? 7.598 14.359 -6.074 1 91.5 144 LEU B N 1
ATOM 2432 C CA . LEU B 1 144 ? 8.367 14.258 -4.84 1 91.5 144 LEU B CA 1
ATOM 2433 C C . LEU B 1 144 ? 9.781 13.766 -5.125 1 91.5 144 LEU B C 1
ATOM 2435 O O . LEU B 1 144 ? 10.016 13.047 -6.102 1 91.5 144 LEU B O 1
ATOM 2439 N N . PRO B 1 145 ? 10.734 14.156 -4.301 1 86.88 145 PRO B N 1
ATOM 2440 C CA . PRO B 1 145 ? 12.125 13.75 -4.512 1 86.88 145 PRO B CA 1
ATOM 2441 C C . PRO B 1 145 ? 12.383 12.297 -4.117 1 86.88 145 PRO B C 1
ATOM 2443 O O . PRO B 1 145 ? 13.508 11.812 -4.23 1 86.88 145 PRO B O 1
ATOM 2446 N N . VAL B 1 146 ? 11.383 11.633 -3.561 1 86.81 146 VAL B N 1
ATOM 2447 C CA . VAL B 1 146 ? 11.492 10.234 -3.184 1 86.81 146 VAL B CA 1
ATOM 2448 C C . VAL B 1 146 ? 10.539 9.391 -4.027 1 86.81 146 VAL B C 1
ATOM 2450 O O . VAL B 1 146 ? 9.531 9.898 -4.52 1 86.81 146 VAL B O 1
ATOM 2453 N N . HIS B 1 147 ? 10.875 8.211 -4.164 1 87 147 HIS B N 1
ATOM 2454 C CA . HIS B 1 147 ? 9.992 7.285 -4.867 1 87 147 HIS B CA 1
ATOM 2455 C C . HIS B 1 147 ? 8.914 6.73 -3.934 1 87 147 HIS B C 1
ATOM 2457 O O . HIS B 1 147 ? 9.234 6.137 -2.902 1 87 147 HIS B O 1
ATOM 2463 N N . ILE B 1 148 ? 7.73 6.98 -4.328 1 88.56 148 ILE B N 1
ATOM 2464 C CA . ILE B 1 148 ? 6.609 6.457 -3.555 1 88.56 148 ILE B CA 1
ATOM 2465 C C . ILE B 1 148 ? 6.375 4.992 -3.914 1 88.56 148 ILE B C 1
ATOM 2467 O O . ILE B 1 148 ? 6.141 4.66 -5.078 1 88.56 148 ILE B O 1
ATOM 2471 N N . ARG B 1 149 ? 6.375 4.211 -2.816 1 88 149 ARG B N 1
ATOM 2472 C CA . ARG B 1 149 ? 6.316 2.771 -3.047 1 88 149 ARG B CA 1
ATOM 2473 C C . ARG B 1 149 ? 4.961 2.205 -2.645 1 88 149 ARG B C 1
ATOM 2475 O O . ARG B 1 149 ? 4.598 1.102 -3.053 1 88 149 ARG B O 1
ATOM 2482 N N . ILE B 1 150 ? 4.277 2.926 -1.858 1 92.12 150 ILE B N 1
ATOM 2483 C CA . ILE B 1 150 ? 3.02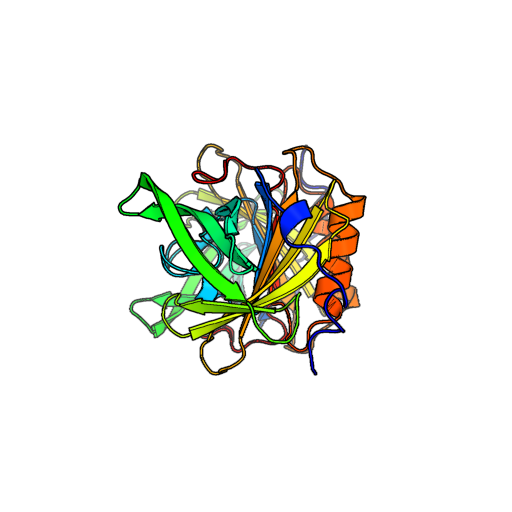 2.426 -1.316 1 92.12 150 ILE B CA 1
ATOM 2484 C C . ILE B 1 150 ? 1.922 3.469 -1.511 1 92.12 150 ILE B C 1
ATOM 2486 O O . ILE B 1 150 ? 2.123 4.652 -1.222 1 92.12 150 ILE B O 1
ATOM 2490 N N . ILE B 1 151 ? 0.859 2.973 -1.957 1 93.75 151 ILE B N 1
ATOM 2491 C CA . ILE B 1 151 ? -0.323 3.822 -2.068 1 93.75 151 ILE B CA 1
ATOM 2492 C C . ILE B 1 151 ? -1.523 3.119 -1.439 1 93.75 151 ILE B C 1
ATOM 2494 O O . ILE B 1 151 ? -1.792 1.952 -1.734 1 93.75 151 ILE B O 1
ATOM 2498 N N . LEU B 1 152 ? -2.193 3.803 -0.567 1 93.62 152 LEU B N 1
ATOM 2499 C CA . LEU B 1 152 ? -3.396 3.307 0.091 1 93.62 152 LEU B CA 1
ATOM 2500 C C . LEU B 1 152 ? -4.617 4.121 -0.32 1 93.62 152 LEU B C 1
ATOM 2502 O O . LEU B 1 152 ? -4.672 5.328 -0.075 1 93.62 152 LEU B O 1
ATOM 2506 N N . ASP B 1 153 ? -5.48 3.473 -0.95 1 92.06 153 ASP B N 1
ATOM 2507 C CA . ASP B 1 153 ? -6.773 4.066 -1.264 1 92.06 153 ASP B CA 1
ATOM 2508 C C . ASP B 1 153 ? -7.781 3.822 -0.141 1 92.06 153 ASP B C 1
ATOM 2510 O O . ASP B 1 153 ? -8.164 2.68 0.115 1 92.06 153 ASP B O 1
ATOM 2514 N N . LEU B 1 154 ? -8.281 4.852 0.396 1 90.5 154 LEU B N 1
ATOM 2515 C CA . LEU B 1 154 ? -9.148 4.723 1.563 1 90.5 154 LEU B CA 1
ATOM 2516 C C . LEU B 1 154 ? -10.586 5.062 1.211 1 90.5 154 LEU B C 1
ATOM 2518 O O . LEU B 1 154 ? -11.422 5.246 2.102 1 90.5 154 LEU B O 1
ATOM 2522 N N . THR B 1 155 ? -10.891 5.199 -0.011 1 85.5 155 THR B N 1
ATOM 2523 C CA . THR B 1 155 ? -12.211 5.672 -0.422 1 85.5 155 THR B CA 1
ATOM 2524 C C . THR B 1 155 ? -13.273 4.609 -0.166 1 85.5 155 THR B C 1
ATOM 2526 O O . THR B 1 155 ? -14.445 4.93 0.042 1 85.5 155 THR B O 1
ATOM 2529 N N . GLN B 1 156 ? -12.992 3.25 -0.394 1 70.56 156 GLN B N 1
ATOM 2530 C CA . GLN B 1 156 ? -14.016 2.219 -0.271 1 70.56 156 GLN B CA 1
ATOM 2531 C C . GLN B 1 156 ? -13.727 1.293 0.907 1 70.56 156 GLN B C 1
ATOM 2533 O O . GLN B 1 156 ? -14.453 0.322 1.133 1 70.56 156 GLN B O 1
ATOM 2538 N N . GLY B 1 157 ? -13.414 1.754 1.953 1 59.84 157 GLY B N 1
ATOM 2539 C CA . GLY B 1 157 ? -13.102 0.787 2.994 1 59.84 157 GLY B CA 1
ATOM 2540 C C . GLY B 1 157 ? -13.398 1.299 4.391 1 59.84 157 GLY B C 1
ATOM 2541 O O . GLY B 1 157 ? -13.555 2.504 4.598 1 59.84 157 GLY B O 1
ATOM 2542 N N . LYS B 1 158 ? -13.891 0.335 5.094 1 58.28 158 LYS B N 1
ATOM 2543 C CA . LYS B 1 158 ? -14.102 0.653 6.5 1 58.28 158 LYS B CA 1
ATOM 2544 C C . LYS B 1 158 ? -12.781 0.728 7.258 1 58.28 158 LYS B C 1
ATOM 2546 O O . LYS B 1 158 ? -12.164 -0.3 7.547 1 58.28 158 LYS B O 1
ATOM 2551 N N . GLU B 1 159 ? -11.961 1.81 6.859 1 61.53 159 GLU B N 1
ATOM 2552 C CA . GLU B 1 159 ? -10.797 1.895 7.738 1 61.53 159 GLU B CA 1
ATOM 2553 C C . GLU B 1 159 ? -11.211 2.146 9.188 1 61.53 159 GLU B C 1
ATOM 2555 O O . GLU B 1 159 ? -11.977 3.07 9.461 1 61.53 159 GLU B O 1
ATOM 2560 N N . GLN B 1 160 ? -10.844 1.145 10.008 1 63.06 160 GLN B N 1
ATOM 2561 C CA . GLN B 1 160 ? -11.352 1.003 11.367 1 63.06 160 GLN B CA 1
ATOM 2562 C C . GLN B 1 160 ? -11.305 2.336 12.109 1 63.06 160 GLN B C 1
ATOM 2564 O O . GLN B 1 160 ? -12.266 2.703 12.797 1 63.06 160 GLN B O 1
ATOM 2569 N N . CYS B 1 161 ? -10.18 3.172 11.75 1 77.31 161 CYS B N 1
ATOM 2570 C CA . CYS B 1 161 ? -10.094 4.348 12.609 1 77.31 161 CYS B CA 1
ATOM 2571 C C . CYS B 1 161 ? -10.273 5.625 11.797 1 77.31 161 CYS B C 1
ATOM 2573 O O . CYS B 1 161 ? -10.094 6.727 12.328 1 77.31 161 CYS B O 1
ATOM 2575 N N . ARG B 1 162 ? -10.719 5.387 10.539 1 73.31 162 ARG B N 1
ATOM 2576 C CA . ARG B 1 162 ? -10.961 6.582 9.742 1 73.31 162 ARG B CA 1
ATOM 2577 C C . ARG B 1 162 ? -12.32 7.195 10.07 1 73.31 162 ARG B C 1
ATOM 2579 O O . ARG B 1 162 ? -13.305 6.477 10.227 1 73.31 162 ARG B O 1
ATOM 2586 N N . VAL B 1 163 ? -12.281 8.492 10.406 1 69.38 163 VAL B N 1
ATOM 2587 C CA . VAL B 1 163 ? -13.523 9.188 10.719 1 69.38 163 VAL B CA 1
ATOM 2588 C C . VAL B 1 163 ? -14.18 9.688 9.438 1 69.38 163 VAL B C 1
ATOM 2590 O O . VAL B 1 163 ? -13.492 10.047 8.477 1 69.38 163 VAL B O 1
#

pLDDT: mean 87.84, std 12.85, range [26.59, 97.88]

Solvent-accessible surface area (backbone atoms only — not comparable to full-atom values): 17293 Å² total; per-residue (Å²): 102,74,62,60,81,35,46,83,74,50,58,61,77,54,57,42,43,64,36,18,57,40,30,37,34,23,40,45,70,72,41,55,68,43,64,83,19,71,72,44,54,29,55,41,30,35,44,57,44,97,88,60,26,36,36,37,32,26,21,27,51,54,94,92,35,70,42,80,49,74,45,60,28,36,59,51,97,46,65,27,32,28,41,26,76,66,100,49,83,31,46,34,35,35,54,46,66,74,60,70,56,36,39,31,34,35,32,54,32,77,30,91,99,33,81,68,22,39,36,34,39,35,31,19,63,55,80,70,79,50,69,68,58,51,50,50,48,54,54,54,53,71,55,38,60,53,67,70,23,34,39,37,48,44,64,79,55,86,50,91,47,59,111,111,78,61,64,80,34,45,83,73,50,58,61,76,56,57,44,44,66,37,17,57,42,31,38,36,23,39,45,72,73,40,54,68,42,65,81,18,71,71,43,54,27,54,40,32,33,43,58,42,98,88,59,25,38,37,36,34,28,23,27,51,53,96,93,36,69,41,79,46,75,46,60,28,36,60,50,96,48,66,29,32,28,40,26,77,66,99,48,83,29,44,34,35,36,52,45,66,73,59,70,56,36,39,30,34,35,32,55,32,78,31,91,99,34,80,68,24,39,36,34,39,35,32,18,61,55,81,68,80,51,69,69,58,51,51,50,48,54,54,54,54,71,53,40,66,54,66,69,21,36,40,37,53,43,63,84,51,86,50,91,45,59,109

Radius of gyration: 21.02 Å; Cα contacts (8 Å, |Δi|>4): 765; chains: 2; bounding box: 36×67×44 Å

Nearest PDB structures (foldseek):
  4omw-assembly2_C  TM=9.102E-01  e=1.693E-18  Capra hircus
  1uz2-assembly1_X-2  TM=9.063E-01  e=9.226E-19  Bos taurus
  1b8e-assembly1_A-2  TM=9.110E-01  e=1.891E-18  Bos taurus
  2q39-assembly1_B  TM=9.114E-01  e=6.728E-18  Bos taurus
  7q2n-assembly1_BBB  TM=8.625E-01  e=1.457E-17  Bos taurus

InterPro domains:
  IPR000566 Lipocalin/cytosolic fatty-acid binding domain [PF00061] (16-156)
  IPR002345 Lipocalin [PTHR11430] (4-156)
  IPR002447 Beta-lactoglobulin [PR01172] (6-19)
  IPR002447 Beta-lactoglobulin [PR01172] (23-33)
  IPR002447 Beta-lactoglobulin [PR01172] (44-58)
  IPR002447 Beta-lactoglobulin [PR01172] (71-85)
  IPR002447 Beta-lactoglobulin [PR01172] (92-107)
  IPR002447 Beta-lactoglobulin [PR01172] (118-137)
  IPR012674 Calycin [G3DSA:2.40.128.20] (2-163)
  IPR012674 Calycin [SSF50814] (4-161)
  IPR022272 Lipocalin family conserved site [PS00213] (9-22)

Foldseek 3Di:
DPQPDFPQDDDLVLLFDFKFWFKKWKQDCVQPPDQLRPVFKIWTGWDADPQRKIKTWIWGDDPNDIDIDIWIWDADPRSQKTWTQRVHIKIKGWRDDPSAFKTKMKIFDQDPPDSGMMMMTIMTPDLDDDVVVVVVNVVSQVSDPGDIDDMGGRSDDPSVHTD/DPQPDFPQDDDLVLLFFFKFWFKKWKQDCVQPPDQLRPVFKIWTGWDADPQRKIKTWIWTDDPNDIDIDIWIWDADPRSQKTWTQRVHIKIKGWHDDPSAFKTKMKIFDQDPPDSGMMMMTIMTPDLDDDVVVVVVNVVSQVSDPGDIDDMGGRSPDPSVHTD

Organism: Felis catus (NCBI:txid9685)